Protein 7RDT (pdb70)

Solvent-accessible surface area: 11733 Å² total; per-residue (Å²): 163,93,94,6,147,52,20,100,89,2,10,83,13,4,82,72,28,154,98,208,221,183,142,89,121,45,100,39,100,88,31,67,36,2,11,17,0,0,34,33,4,0,37,45,143,26,166,116,161,49,10,59,18,0,16,129,88,4,65,88,164,35,6,53,11,78,34,5,63,155,27,85,75,70,45,0,1,165,12,0,122,80,2,18,123,67,178,50,6,10,107,82,0,36,89,0,0,45,52,0,88,131,118,64,56,17,26,4,2,57,37,37,76,75,0,56,81,9,31,29,8,23,53,70,33,0,14,24,0,12,16,58,11,84,68,58,47,35,5,0,3,6,24,100,32,0,37,37,0,0,34,50,7,88,0,0,141,149,68,19,169,38,51,65,77,0,54,48,20,0,37,127,23,7,43,131,140,32,22,78,72,2,14,52,26,0,35,20,10,0,112,54,7,14,46,78,110,162,46,92,37,148,47,20,102,1,75,89,60,14,63,53,36,114,103

Structure (mmCIF, N/CA/C/O backbone):
data_7RDT
#
_entry.id   7RDT
#
_cell.length_a   42.370
_cell.length_b   71.680
_cell.length_c   86.520
_cell.angle_alpha   90.000
_cell.angle_beta   90.000
_cell.angle_gamma   90.000
#
_symmetry.space_group_name_H-M   'P 21 21 21'
#
loop_
_entity.id
_entity.type
_entity.pdbx_description
1 polymer 'Isoform 3 of Endonuclease III-like protein 1'
2 non-polymer 'IRON/SULFUR CLUSTER'
3 water water
#
loop_
_atom_site.group_PDB
_atom_site.id
_atom_site.type_symbol
_atom_site.label_atom_id
_atom_site.label_alt_id
_atom_site.label_comp_id
_atom_site.label_asym_id
_atom_site.label_entity_id
_atom_site.label_seq_id
_atom_site.pdbx_PDB_ins_code
_atom_site.Cartn_x
_atom_site.Cartn_y
_atom_site.Cartn_z
_atom_site.occupancy
_atom_site.B_iso_or_equiv
_atom_site.auth_seq_id
_atom_site.auth_comp_id
_atom_site.auth_asym_id
_atom_site.auth_atom_id
_atom_site.pdbx_PDB_model_num
ATOM 1 N N . VAL A 1 24 ? 82.33100 -5.92900 120.50400 1.000 43.41330 86 VAL A N 1
ATOM 2 C CA . VAL A 1 24 ? 82.59800 -5.89800 119.07200 1.000 49.47330 86 VAL A CA 1
ATOM 3 C C . VAL A 1 24 ? 83.52300 -4.73600 118.72700 1.000 48.23330 86 VAL A C 1
ATOM 4 O O . VAL A 1 24 ? 83.15900 -3.56900 118.87900 1.000 44.68330 86 VAL A O 1
ATOM 8 N N . TRP A 1 25 ? 84.72300 -5.07000 118.26000 1.000 45.19330 87 TRP A N 1
ATOM 9 C CA . TRP A 1 25 ? 85.71000 -4.06100 117.90800 1.000 37.04330 87 TRP A CA 1
ATOM 10 C C . TRP A 1 25 ? 85.28700 -3.30400 116.65400 1.000 42.67330 87 TRP A C 1
ATOM 11 O O . TRP A 1 25 ? 84.66600 -3.85800 115.74200 1.000 40.22330 87 TRP A O 1
ATOM 22 N N . GLU A 1 26 ? 85.62900 -2.01900 116.61600 1.000 42.22330 88 GLU A N 1
ATOM 23 C CA . GLU A 1 26 ? 85.38800 -1.17600 115.45500 1.000 37.41330 88 GLU A CA 1
ATOM 24 C C . GLU A 1 26 ? 86.49800 -0.14200 115.38200 1.000 34.56330 88 GLU A C 1
ATOM 25 O O . GLU A 1 26 ? 87.02700 0.27000 116.42200 1.000 33.75330 88 GLU A O 1
ATOM 31 N N . PRO A 1 27 ? 86.88300 0.28600 114.18200 1.000 31.34330 89 PRO A N 1
ATOM 32 C CA . PRO A 1 27 ? 88.01800 1.20500 114.06100 1.000 33.30330 89 PRO A CA 1
ATOM 33 C C . PRO A 1 27 ? 87.68300 2.59900 114.56100 1.000 37.21330 89 PRO A C 1
ATOM 34 O O . PRO A 1 27 ? 86.52800 3.03200 114.55900 1.000 30.12330 89 PRO A O 1
ATOM 38 N N . GLN A 1 28 ? 88.72500 3.30500 114.98900 1.000 39.20330 90 GLN A N 1
ATOM 39 C CA . GLN A 1 28 ? 88.57000 4.67600 115.44800 1.000 39.61330 90 GLN A CA 1
ATOM 40 C C . GLN A 1 28 ? 88.35500 5.60800 114.26000 1.000 40.89330 90 GLN A C 1
ATOM 41 O O . GLN A 1 28 ? 88.97500 5.44800 113.20400 1.000 39.95330 90 GLN A O 1
ATOM 47 N N . ASP A 1 29 ? 87.44400 6.56900 114.43400 1.000 33.87330 91 ASP A N 1
ATOM 48 C CA . ASP A 1 29 ? 87.20200 7.66700 113.49900 1.000 38.27330 91 ASP A CA 1
ATOM 49 C C . ASP A 1 29 ? 86.60400 7.21500 112.16900 1.000 31.90330 91 ASP A C 1
ATOM 50 O O . ASP A 1 29 ? 86.63800 7.97300 111.19400 1.000 32.09330 91 ASP A O 1
ATOM 55 N N . TRP A 1 30 ? 86.04100 6.00600 112.08800 1.000 28.90330 92 TRP A N 1
ATOM 56 C CA . TRP A 1 30 ? 85.59500 5.51400 110.78600 1.000 33.32330 92 TRP A CA 1
ATOM 57 C C . TRP A 1 30 ? 84.40700 6.31000 110.25100 1.000 29.02330 92 TRP A C 1
ATOM 58 O O . TRP A 1 30 ? 84.28100 6.47500 109.03200 1.000 30.68330 92 TRP A O 1
ATOM 69 N N . GLN A 1 31 ? 83.53800 6.81700 111.13000 1.000 30.76330 93 GLN A N 1
ATOM 70 C CA . GLN A 1 31 ? 82.41300 7.626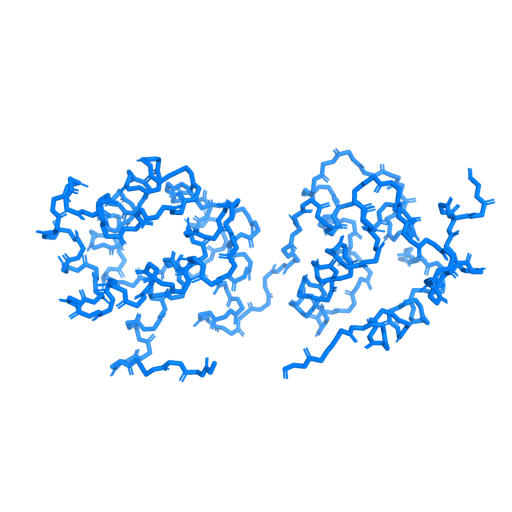00 110.66700 1.000 30.62330 93 GLN A CA 1
ATOM 71 C C . GLN A 1 31 ? 82.89800 8.87900 109.94800 1.000 31.24330 93 GLN A C 1
ATOM 72 O O . GLN A 1 31 ? 82.46900 9.17000 108.82500 1.000 30.07330 93 GLN A O 1
ATOM 78 N N . GLN A 1 32 ? 83.80500 9.62900 110.57900 1.000 30.00330 94 GLN A N 1
ATOM 79 C CA . GLN A 1 32 ? 84.31700 10.84900 109.96300 1.000 27.43330 94 GLN A CA 1
ATOM 80 C C . GLN A 1 32 ? 85.14100 10.54000 108.72000 1.000 29.94330 94 GLN A C 1
ATOM 81 O O . GLN A 1 32 ? 85.11500 11.30200 107.74700 1.000 33.13330 94 GLN A O 1
ATOM 87 N N . GLN A 1 33 ? 85.88100 9.42800 108.73300 1.000 30.99330 95 GLN A N 1
ATOM 88 C CA . GLN A 1 33 ? 86.66000 9.05300 107.55700 1.000 34.18330 95 GLN A CA 1
ATOM 89 C C . GLN A 1 33 ? 85.75500 8.78200 106.36300 1.000 25.78330 95 GLN A C 1
ATOM 90 O O . GLN A 1 33 ? 86.06300 9.18600 105.23600 1.000 28.71330 95 GLN A O 1
ATOM 96 N N . LEU A 1 34 ? 84.62500 8.10800 106.59100 1.000 27.56330 96 LEU A N 1
ATOM 97 C CA . LEU A 1 34 ? 83.68200 7.86600 105.50500 1.000 31.55330 96 LEU A CA 1
ATOM 98 C C . LEU A 1 34 ? 83.02800 9.16400 105.04600 1.000 38.86330 96 LEU A C 1
ATOM 99 O O . LEU A 1 34 ? 82.74400 9.33400 103.85400 1.000 37.32330 96 LEU A O 1
ATOM 104 N N . VAL A 1 35 ? 82.78800 10.09200 105.97500 1.000 39.01330 97 VAL A N 1
ATOM 105 C CA . VAL A 1 35 ? 82.24700 11.39700 105.60200 1.000 34.95330 97 VAL A CA 1
ATOM 106 C C . VAL A 1 35 ? 83.22400 12.13900 104.69900 1.000 36.05330 97 VAL A C 1
ATOM 107 O O . VAL A 1 35 ? 82.82200 12.80000 103.73300 1.000 40.38330 97 VAL A O 1
ATOM 111 N N . ASN A 1 36 ? 84.52400 12.03200 104.98900 1.000 34.25330 98 ASN A N 1
ATOM 112 C CA . ASN A 1 36 ? 85.51900 12.70400 104.15900 1.000 39.03330 98 ASN A CA 1
ATOM 113 C C . ASN A 1 36 ? 85.61100 12.06600 102.77800 1.000 37.45330 98 ASN A C 1
ATOM 114 O O . ASN A 1 36 ? 85.77100 12.77100 101.77400 1.000 32.89330 98 ASN A O 1
ATOM 119 N N . ILE A 1 37 ? 85.51900 10.73600 102.70500 1.000 33.47330 99 ILE A N 1
ATOM 120 C CA . ILE A 1 37 ? 85.54400 10.06300 101.40900 1.000 35.70330 99 ILE A CA 1
ATOM 121 C C . ILE A 1 37 ? 84.32200 10.45600 100.58800 1.000 34.13330 99 ILE A C 1
ATOM 122 O O . ILE A 1 37 ? 84.40000 10.60700 99.36200 1.000 35.65330 99 ILE A O 1
ATOM 127 N N . ARG A 1 38 ? 83.17800 10.64600 101.25200 1.000 27.48330 100 ARG A N 1
ATOM 128 C CA . ARG A 1 38 ? 81.98300 11.10700 100.55200 1.000 43.76330 100 ARG A CA 1
ATOM 129 C C . ARG A 1 38 ? 82.17000 12.51000 99.98800 1.000 43.76330 100 ARG A C 1
ATOM 130 O O . ARG A 1 38 ? 81.64600 12.82300 98.91300 1.000 50.99330 100 ARG A O 1
ATOM 138 N N . ALA A 1 39 ? 82.90600 13.36900 100.69600 1.000 41.34330 101 ALA A N 1
ATOM 139 C CA . ALA A 1 39 ? 83.14100 14.73300 100.23900 1.000 38.63330 101 ALA A CA 1
ATOM 140 C C . ALA A 1 39 ? 84.20100 14.81800 99.14800 1.000 47.79330 101 ALA A C 1
ATOM 141 O O . ALA A 1 39 ? 84.20600 15.78800 98.38200 1.000 49.89330 101 ALA A O 1
ATOM 143 N N . MET A 1 40 ? 85.09300 13.83400 99.05800 1.000 46.51330 102 MET A N 1
ATOM 144 C CA . MET A 1 40 ? 86.19000 13.87900 98.10100 1.000 43.18330 102 MET A CA 1
ATOM 145 C C . MET A 1 40 ? 85.83800 13.28900 96.74200 1.000 48.03330 102 MET A C 1
ATOM 146 O O . MET A 1 40 ? 86.64500 13.40100 95.81400 1.000 49.26330 102 MET A O 1
ATOM 151 N N . ARG A 1 41 ? 84.67200 12.66400 96.60300 1.000 49.07330 103 ARG A N 1
ATOM 152 C CA . ARG A 1 41 ? 84.28900 12.07900 95.32700 1.000 54.29330 103 ARG A CA 1
ATOM 153 C C . ARG A 1 41 ? 84.14200 13.16500 94.26500 1.000 62.58330 103 ARG A C 1
ATOM 154 O O . ARG A 1 41 ? 83.90400 14.33900 94.56100 1.000 64.13330 103 ARG A O 1
ATOM 162 N N . ASN A 1 42 ? 84.29300 12.75600 93.00900 1.000 70.60330 104 ASN A N 1
ATOM 163 C CA . ASN A 1 42 ? 84.28400 13.67700 91.88400 1.000 79.80330 104 ASN A CA 1
ATOM 164 C C . ASN A 1 42 ? 82.84800 13.94200 91.43000 1.000 88.94330 104 ASN A C 1
ATOM 165 O O . ASN A 1 42 ? 81.88000 13.51400 92.06400 1.000 88.97330 104 ASN A O 1
ATOM 170 N N . LYS A 1 43 ? 82.70300 14.65200 90.31500 1.000 100.69330 105 LYS A N 1
ATOM 171 C CA . LYS A 1 43 ? 81.39200 14.99600 89.78600 1.000 103.69330 105 LYS A CA 1
ATOM 172 C C . LYS A 1 43 ? 80.76600 13.79400 89.08800 1.000 111.69330 105 LYS A C 1
ATOM 173 O O . LYS A 1 43 ? 81.46200 12.89100 88.61400 1.000 115.56330 105 LYS A O 1
ATOM 179 N N . LYS A 1 44 ? 79.43700 13.78900 89.02900 1.000 111.99330 106 LYS A N 1
ATOM 180 C CA . LYS A 1 44 ? 78.67900 12.67700 88.47100 1.000 115.43330 106 LYS A CA 1
ATOM 181 C C . LYS A 1 44 ? 78.30700 12.97100 87.02500 1.000 121.82330 106 LYS A C 1
ATOM 182 O O . LYS A 1 44 ? 77.81800 14.06200 86.71500 1.000 123.62330 106 LYS A O 1
ATOM 188 N N . THR A 1 49 ? 73.75000 6.55000 82.25600 1.000 107.72330 111 THR A N 1
ATOM 189 C CA . THR A 1 49 ? 72.29800 6.58100 8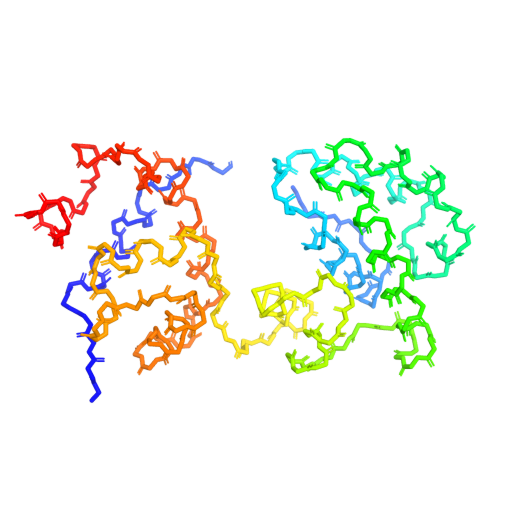2.35600 1.000 96.36330 111 THR A CA 1
ATOM 190 C C . THR A 1 49 ? 71.82100 5.19800 82.77900 1.000 89.71330 111 THR A C 1
ATOM 191 O O . THR A 1 49 ? 72.62200 4.28300 82.99700 1.000 90.29330 111 THR A O 1
ATOM 195 N N . GLU A 1 50 ? 70.50700 5.04300 82.89700 1.000 88.34330 112 GLU A N 1
ATOM 196 C CA . GLU A 1 50 ? 69.90300 3.75600 83.21200 1.000 82.54330 112 GLU A CA 1
ATOM 197 C C . GLU A 1 50 ? 69.33100 3.15100 81.93700 1.000 73.55330 112 GLU A C 1
ATOM 198 O O . GLU A 1 50 ? 68.52900 3.78700 81.24600 1.000 70.14330 112 GLU A O 1
ATOM 204 N N . LEU A 1 51 ? 69.74600 1.92500 81.63300 1.000 65.11330 113 LEU A N 1
ATOM 205 C CA . LEU A 1 51 ? 69.41900 1.30400 80.36000 1.000 56.69330 113 LEU A CA 1
ATOM 206 C C . LEU A 1 51 ? 68.02600 0.67900 80.39600 1.000 40.58330 113 LEU A C 1
ATOM 207 O O . LEU A 1 51 ? 67.45500 0.41700 81.45800 1.000 41.07330 113 LEU A O 1
ATOM 212 N N . ASN A 1 52 ? 67.48400 0.44300 79.20400 1.000 47.74330 114 ASN A N 1
ATOM 213 C CA . ASN A 1 52 ? 66.16700 -0.15800 79.04800 1.000 43.38330 114 ASN A CA 1
ATOM 214 C C . ASN A 1 52 ? 66.29000 -1.67400 78.98000 1.000 40.42330 114 ASN A C 1
ATOM 215 O O . ASN A 1 52 ? 67.04200 -2.20700 78.15800 1.000 39.09330 114 ASN A O 1
ATOM 220 N N . PHE A 1 53 ? 65.54500 -2.36300 79.84000 1.000 39.38330 115 PHE A N 1
ATOM 221 C CA . PHE A 1 53 ? 65.49700 -3.81700 79.85800 1.000 38.71330 115 PHE A CA 1
ATOM 222 C C . PHE A 1 53 ? 64.07800 -4.27600 79.55600 1.000 33.46330 115 PHE A C 1
ATOM 223 O O . PHE A 1 53 ? 63.10900 -3.70500 80.06700 1.000 45.07330 115 PHE A O 1
ATOM 231 N N . SER A 1 54 ? 63.96000 -5.31100 78.72100 1.000 43.61330 116 SER A N 1
ATOM 232 C CA . SER A 1 54 ? 62.64200 -5.78500 78.31100 1.000 42.78330 116 SER A CA 1
ATOM 233 C C . SER A 1 54 ? 61.86800 -6.39300 79.47400 1.000 41.48330 116 SER A C 1
ATOM 234 O O . SER A 1 54 ? 60.63200 -6.39400 79.46000 1.000 47.86330 116 SER A O 1
ATOM 237 N N . SER A 1 55 ? 62.56600 -6.91300 80.47900 1.000 29.19330 117 SER A N 1
ATOM 238 C CA . SER A 1 55 ? 61.92200 -7.52200 81.63300 1.000 25.14330 117 SER A CA 1
ATOM 239 C C . SER A 1 55 ? 62.91600 -7.52500 82.78400 1.000 23.39330 117 SER A C 1
ATOM 240 O O . SER A 1 55 ? 64.12700 -7.41600 82.56100 1.000 22.77330 117 SER A O 1
ATOM 243 N N . PRO A 1 56 ? 62.43700 -7.63100 84.02600 1.000 20.86330 118 PRO A N 1
ATOM 244 C CA . PRO A 1 56 ? 63.37700 -7.76300 85.15000 1.000 24.82330 118 PRO A CA 1
ATOM 245 C C . PRO A 1 56 ? 64.26400 -8.98900 85.03900 1.000 18.91330 118 PRO A C 1
ATOM 246 O O . PRO A 1 56 ? 65.41500 -8.95100 85.48800 1.000 16.10330 118 PRO A O 1
ATOM 250 N N . LYS A 1 57 ? 63.76400 -10.07200 84.43800 1.000 23.72330 119 LYS A N 1
ATOM 251 C CA . LYS A 1 57 ? 64.55800 -11.29100 84.31400 1.000 22.88330 119 LYS A CA 1
ATOM 252 C C . LYS A 1 57 ? 65.71900 -11.10100 83.34600 1.000 24.51330 119 LYS A C 1
ATOM 253 O O . LYS A 1 57 ? 66.83900 -11.55300 83.61400 1.000 24.08330 119 LYS A O 1
ATOM 259 N N . VAL A 1 58 ? 65.47100 -10.44200 82.21300 1.000 18.52330 120 VAL A N 1
ATOM 260 C CA . VAL A 1 58 ? 66.55200 -10.15500 81.27800 1.000 20.24330 120 VAL A CA 1
ATOM 261 C C . VAL A 1 58 ? 67.53500 -9.16500 81.89000 1.000 16.85330 120 VAL A C 1
ATOM 262 O O . VAL A 1 58 ? 68.74700 -9.25500 81.65400 1.000 19.78330 120 VAL A O 1
ATOM 266 N N . ARG A 1 59 ? 67.04100 -8.22400 82.69900 1.000 15.76330 121 ARG A N 1
ATOM 267 C CA . ARG A 1 59 ? 67.93000 -7.28000 83.36900 1.000 22.10330 121 ARG A CA 1
ATOM 268 C C . ARG A 1 59 ? 68.91800 -7.99700 84.28000 1.000 18.46330 121 ARG A C 1
ATOM 269 O O . ARG A 1 59 ? 70.10200 -7.64500 84.32000 1.000 15.18330 121 ARG A O 1
ATOM 277 N N . ARG A 1 60 ? 68.45000 -9.00500 85.02200 1.000 15.37330 122 ARG A N 1
ATOM 278 C CA . ARG A 1 60 ? 69.34100 -9.73800 85.91600 1.000 17.26330 122 ARG A CA 1
ATOM 279 C C . ARG A 1 60 ? 70.47700 -10.39900 85.14600 1.000 17.03330 122 ARG A C 1
ATOM 280 O O . ARG A 1 60 ? 71.63000 -10.38900 85.59400 1.000 13.18330 122 ARG A O 1
ATOM 288 N N . TYR A 1 61 ? 70.17300 -10.96900 83.97800 1.000 13.96330 123 TYR A N 1
ATOM 289 C CA . TYR A 1 61 ? 71.21700 -11.57900 83.16200 1.000 16.30330 123 TYR A CA 1
ATOM 290 C C . TYR A 1 61 ? 72.21400 -10.53500 82.67500 1.000 18.81330 123 TYR A C 1
ATOM 291 O O . TYR A 1 61 ? 73.42900 -10.75900 82.71700 1.000 15.45330 123 TYR A O 1
ATOM 300 N N . GLN A 1 62 ? 71.71900 -9.38100 82.22200 1.000 13.83330 124 GLN A N 1
ATOM 301 C CA . GLN A 1 62 ? 72.61700 -8.34100 81.73300 1.000 19.55330 124 GLN A CA 1
ATOM 302 C C . GLN A 1 62 ? 73.42200 -7.71300 82.86400 1.000 15.67330 124 GLN A C 1
ATOM 303 O O . GLN A 1 62 ? 74.56400 -7.29300 82.64700 1.000 17.52330 124 GLN A O 1
ATOM 309 N N . VAL A 1 63 ? 72.85300 -7.64300 84.06900 1.000 17.55330 125 VAL A N 1
ATOM 310 C CA . VAL A 1 63 ? 73.61400 -7.17700 85.22600 1.000 14.82330 125 VAL A CA 1
ATOM 311 C C . VAL A 1 63 ? 74.78600 -8.11200 85.49800 1.000 16.10330 125 VAL A C 1
ATOM 312 O O . VAL A 1 63 ? 75.92000 -7.67100 85.72300 1.000 13.77330 125 VAL A O 1
ATOM 316 N N . LEU A 1 64 ? 74.53000 -9.42300 85.47200 1.000 14.68330 126 LEU A N 1
ATOM 317 C CA . LEU A 1 64 ? 75.59600 -10.39000 85.71300 1.000 16.13330 126 LEU A CA 1
ATOM 318 C C . LEU A 1 64 ? 76.65400 -10.33000 84.61900 1.000 16.47330 126 LEU A C 1
ATOM 319 O O . LEU A 1 64 ? 77.85300 -10.44400 84.89900 1.000 15.77330 126 LEU A O 1
ATOM 324 N N . LEU A 1 65 ? 76.23400 -10.13600 83.36800 1.000 12.24330 127 LEU A N 1
ATOM 325 C CA . LEU A 1 65 ? 77.19000 -10.11200 82.26600 1.000 19.96330 127 LEU A CA 1
ATOM 326 C C . LEU A 1 65 ? 78.10200 -8.89400 82.34200 1.000 20.28330 127 LEU A C 1
ATOM 327 O O . LEU A 1 65 ? 79.30000 -8.99200 82.04800 1.000 21.01330 127 LEU A O 1
ATOM 332 N N . SER A 1 66 ? 77.55600 -7.73700 82.72500 1.000 22.33330 128 SER A N 1
ATOM 333 C CA . SER A 1 66 ? 78.38400 -6.54100 82.83400 1.000 22.39330 128 SER A CA 1
ATOM 334 C C . SER A 1 66 ? 79.40400 -6.67100 83.95700 1.000 15.49330 128 SER A C 1
ATOM 335 O O . SER A 1 66 ? 80.52300 -6.16000 83.83700 1.000 17.50330 128 SER A O 1
ATOM 338 N N . LEU A 1 67 ? 79.04400 -7.35100 85.04800 1.000 17.31330 129 LEU A N 1
ATOM 339 C CA . LEU A 1 67 ? 80.01700 -7.61600 86.10300 1.000 14.78330 129 LEU A CA 1
ATOM 340 C C . LEU A 1 67 ? 81.12400 -8.54300 85.61200 1.000 19.27330 129 LEU A C 1
ATOM 341 O O . LEU A 1 67 ? 82.28700 -8.38800 86.00100 1.000 17.22330 129 LEU A O 1
ATOM 346 N N . MET A 1 68 ? 80.78500 -9.51100 84.75500 1.000 15.89330 130 MET A N 1
ATOM 347 C CA . MET A 1 68 ? 81.78900 -10.43900 84.24800 1.000 15.44330 130 MET A CA 1
ATOM 348 C C . MET A 1 68 ? 82.69400 -9.80300 83.20000 1.000 18.70330 130 MET A C 1
ATOM 349 O O . MET A 1 68 ? 83.77200 -10.33900 82.92500 1.000 20.99330 130 MET A O 1
ATOM 354 N N . LEU A 1 69 ? 82.28500 -8.67500 82.61500 1.000 16.34330 131 LEU A N 1
ATOM 355 C CA . LEU A 1 69 ? 83.05800 -8.01400 81.57100 1.000 21.93330 131 LEU A CA 1
ATOM 356 C C . LEU A 1 69 ? 83.97100 -6.91000 82.08800 1.000 23.06330 131 LEU A C 1
ATOM 357 O O . LEU A 1 69 ? 84.88100 -6.49400 81.36200 1.000 26.08330 131 LEU A O 1
ATOM 362 N N . SER A 1 70 ? 83.76400 -6.43500 83.31500 1.000 13.77330 132 SER A N 1
ATOM 363 C CA . SER A 1 70 ? 84.42200 -5.22000 83.77900 1.000 23.26330 132 SER A CA 1
ATOM 364 C C . SER A 1 70 ? 85.85700 -5.43400 84.24200 1.000 33.71330 132 SER A C 1
ATOM 365 O O . SER A 1 70 ? 86.56300 -4.44500 84.46400 1.000 33.80330 132 SER A O 1
ATOM 368 N N . SER A 1 71 ? 86.30000 -6.68000 84.39400 1.000 29.14330 133 SER A N 1
ATOM 369 C CA . SER A 1 71 ? 87.62200 -6.95500 84.95100 1.000 39.45330 133 SER A CA 1
ATOM 370 C C . SER A 1 71 ? 88.71900 -6.30500 84.11500 1.000 29.68330 133 SER A C 1
ATOM 371 O O . SER A 1 71 ? 88.81100 -6.54200 82.90700 1.000 25.93330 133 SER A O 1
ATOM 374 N N . GLN A 1 72 ? 89.54700 -5.48400 84.76700 1.000 34.76330 134 GLN A N 1
ATOM 375 C CA . GLN A 1 72 ? 90.68300 -4.81300 84.13000 1.000 31.34330 134 GLN A CA 1
ATOM 376 C C . GLN A 1 72 ? 90.23500 -4.05700 82.88000 1.000 38.97330 134 GLN A C 1
ATOM 377 O O . GLN A 1 72 ? 90.82900 -4.15700 81.80400 1.000 41.14330 134 GLN A O 1
ATOM 383 N N . THR A 1 73 ? 89.15200 -3.29800 83.02600 1.000 35.26330 135 THR A N 1
ATOM 384 C CA . THR A 1 73 ? 88.55200 -2.62000 81.88600 1.000 40.11330 135 THR A CA 1
ATOM 385 C C . THR A 1 73 ? 87.95300 -1.30200 82.34600 1.000 39.22330 135 THR A C 1
ATOM 386 O O . THR A 1 73 ? 87.25200 -1.26000 83.36100 1.000 40.21330 135 THR A O 1
ATOM 390 N N . LYS A 1 74 ? 88.23600 -0.23200 81.60500 1.000 33.98330 136 LYS A N 1
ATOM 391 C CA . LYS A 1 74 ? 87.58800 1.04100 81.87900 1.000 39.46330 136 LYS A CA 1
ATOM 392 C C . LYS A 1 74 ? 86.08800 0.92400 81.64100 1.000 40.53330 136 LYS A C 1
ATOM 393 O O . LYS A 1 74 ? 85.63100 0.16300 80.78300 1.000 37.66330 136 LYS A O 1
ATOM 399 N N . ASP A 1 75 ? 85.31900 1.68500 82.42400 1.000 37.46330 137 ASP A N 1
ATOM 400 C CA . ASP A 1 75 ? 83.86600 1.54200 82.40300 1.000 36.90330 137 ASP A CA 1
ATOM 401 C C . ASP A 1 75 ? 83.27900 1.83800 81.02800 1.000 35.07330 137 ASP A C 1
ATOM 402 O O . ASP A 1 75 ? 82.27900 1.22400 80.64000 1.000 33.47330 137 ASP A O 1
ATOM 407 N N . GLN A 1 76 ? 83.87700 2.76700 80.27800 1.000 35.99330 138 GLN A N 1
ATOM 408 C CA . GLN A 1 76 ? 83.34600 3.07900 78.95500 1.000 35.40330 138 GLN A CA 1
ATOM 409 C C . GLN A 1 76 ? 83.61800 1.95900 77.95900 1.000 32.16330 138 GLN A C 1
ATOM 410 O O . GLN A 1 76 ? 82.82000 1.74500 77.03900 1.000 39.12330 138 GLN A O 1
ATOM 416 N N . VAL A 1 77 ? 84.72700 1.23700 78.12100 1.000 34.68330 139 VAL A N 1
ATOM 417 C CA . VAL A 1 77 ? 84.98500 0.09400 77.25200 1.000 27.91330 139 VAL A CA 1
ATOM 418 C C . VAL A 1 77 ? 84.00800 -1.03500 77.56000 1.000 23.45330 139 VAL A C 1
ATOM 419 O O . VAL A 1 77 ? 83.51100 -1.71000 76.65100 1.000 18.98330 139 VAL A O 1
ATOM 423 N N . THR A 1 78 ? 83.70400 -1.24600 78.84400 1.000 21.92330 140 THR A N 1
ATOM 424 C CA . THR A 1 78 ? 82.70600 -2.24500 79.21200 1.000 29.24330 140 THR A CA 1
ATOM 425 C C . THR A 1 78 ? 81.32200 -1.85400 78.70600 1.000 33.02330 140 THR A C 1
ATOM 426 O O . THR A 1 78 ? 80.57400 -2.70300 78.20700 1.000 23.93330 140 THR A O 1
ATOM 430 N N . ALA A 1 79 ? 80.96700 -0.57000 78.82200 1.000 28.60330 141 ALA A N 1
ATOM 431 C CA . ALA A 1 79 ? 79.67700 -0.11000 78.31800 1.000 28.14330 141 ALA A CA 1
ATOM 432 C C . ALA A 1 79 ? 79.58300 -0.25700 76.80600 1.000 24.84330 141 ALA A C 1
ATOM 433 O O . ALA A 1 79 ? 78.50600 -0.55700 76.27900 1.000 24.90330 141 ALA A O 1
ATOM 435 N N . GLY A 1 80 ? 80.69400 -0.05600 76.09600 1.000 23.44330 142 GLY A N 1
ATOM 436 C CA . GLY A 1 80 ? 80.68600 -0.26400 74.65800 1.000 25.73330 142 GLY A CA 1
ATOM 437 C C . GLY A 1 80 ? 80.42500 -1.70900 74.28400 1.000 24.73330 142 GLY A C 1
ATOM 438 O O . GLY A 1 80 ? 79.66900 -1.99200 73.35100 1.000 21.61330 142 GLY A O 1
ATOM 439 N N . ALA A 1 81 ? 81.04400 -2.64300 75.01100 1.000 23.56330 143 ALA A N 1
ATOM 440 C CA . ALA A 1 81 ? 80.77800 -4.05800 74.77800 1.000 20.54330 143 ALA A CA 1
ATOM 441 C C . ALA A 1 81 ? 79.33100 -4.40200 75.09800 1.000 17.97330 143 ALA A C 1
ATOM 442 O O . ALA A 1 81 ? 78.67800 -5.13500 74.34700 1.000 15.49330 143 ALA A O 1
ATOM 444 N N . MET A 1 82 ? 78.81100 -3.87800 76.21100 1.000 20.28330 144 MET A N 1
ATOM 445 C CA . MET A 1 82 ? 77.41500 -4.11700 76.56000 1.000 19.87330 144 MET A CA 1
ATOM 446 C C . MET A 1 82 ? 76.47800 -3.53200 75.51300 1.000 21.97330 144 MET A C 1
ATOM 447 O O . MET A 1 82 ? 75.43400 -4.11800 75.20500 1.000 23.37330 144 MET A O 1
ATOM 452 N N . GLN A 1 83 ? 76.83800 -2.37800 74.94800 1.000 20.24330 145 GLN A N 1
ATOM 453 C CA . GLN A 1 83 ? 75.99700 -1.76800 73.92500 1.000 26.16330 145 GLN A CA 1
ATOM 454 C C . GLN A 1 83 ? 76.00900 -2.58500 72.63800 1.000 19.73330 145 GLN A C 1
ATOM 455 O O . GLN A 1 83 ? 74.97100 -2.73600 71.98400 1.000 27.84330 145 GLN A O 1
ATOM 461 N N . ARG A 1 84 ? 77.17100 -3.12600 72.26000 1.000 19.61330 146 ARG A N 1
ATOM 462 C CA . ARG A 1 84 ? 77.23100 -3.95200 71.05800 1.000 18.68330 146 ARG A CA 1
ATOM 463 C C . ARG A 1 84 ? 76.50200 -5.27500 71.24900 1.000 23.37330 146 ARG A C 1
ATOM 464 O O . ARG A 1 84 ? 75.92400 -5.80500 70.29300 1.000 26.04330 146 ARG A O 1
ATOM 472 N N . LEU A 1 85 ? 76.51500 -5.82300 72.46700 1.000 19.14330 147 LEU A N 1
ATOM 473 C CA . LEU A 1 85 ? 75.77000 -7.04900 72.72800 1.000 17.69330 147 LEU A CA 1
ATOM 474 C C . LEU A 1 85 ? 74.26800 -6.79500 72.70200 1.000 20.27330 147 LEU A C 1
ATOM 475 O O . LEU A 1 85 ? 73.51000 -7.57900 72.12000 1.000 24.52330 147 LEU A O 1
ATOM 480 N N . ARG A 1 86 ? 73.82200 -5.70100 73.32600 1.000 21.31330 148 ARG A N 1
ATOM 481 C CA . ARG A 1 86 ? 72.39800 -5.38200 73.33600 1.000 23.64330 148 ARG A CA 1
ATOM 482 C C . ARG A 1 86 ? 71.87600 -5.08900 71.93500 1.000 24.95330 148 ARG A C 1
ATOM 483 O O . ARG A 1 86 ? 70.72000 -5.40200 71.62800 1.000 26.65330 148 ARG A O 1
ATOM 491 N N . ALA A 1 87 ? 72.70900 -4.49900 71.07300 1.000 25.15330 149 ALA A N 1
ATOM 492 C CA . ALA A 1 87 ? 72.27000 -4.18300 69.71700 1.000 27.42330 149 ALA A CA 1
ATOM 493 C C . ALA A 1 87 ? 71.91200 -5.43900 68.93500 1.000 33.57330 149 ALA A C 1
ATOM 494 O O . ALA A 1 87 ? 71.06000 -5.39100 68.04100 1.000 36.41330 149 ALA A O 1
ATOM 496 N N . ARG A 1 88 ? 72.54700 -6.56600 69.25100 1.000 28.76330 150 ARG A N 1
ATOM 497 C CA . ARG A 1 88 ? 72.21800 -7.83400 68.61700 1.000 26.15330 150 ARG A CA 1
ATOM 498 C C . ARG A 1 88 ? 71.10400 -8.58000 69.33400 1.000 29.21330 150 ARG A C 1
ATOM 499 O O . ARG A 1 88 ? 70.52700 -9.51000 68.75700 1.000 37.12330 150 ARG A O 1
ATOM 507 N N . GLY A 1 89 ? 70.78800 -8.19600 70.56800 1.000 29.18330 151 GLY A N 1
ATOM 508 C CA . GLY A 1 89 ? 69.86900 -8.95100 71.39500 1.000 21.00330 151 GLY A CA 1
ATOM 509 C C . GLY A 1 89 ? 70.61500 -9.71000 72.47300 1.000 27.97330 151 GLY A C 1
ATOM 510 O O . GLY A 1 89 ? 71.23500 -10.74100 72.19500 1.000 30.61330 151 GLY A O 1
ATOM 511 N N . LEU A 1 90 ? 70.57500 -9.20800 73.70600 1.000 22.00330 152 LEU A N 1
ATOM 512 C CA . LEU A 1 90 ? 71.36400 -9.76800 74.80200 1.000 28.39330 152 LEU A CA 1
ATOM 513 C C . LEU A 1 90 ? 70.44600 -10.58200 75.70900 1.000 21.48330 152 LEU A C 1
ATOM 514 O O . LEU A 1 90 ? 69.88000 -10.07100 76.67600 1.000 23.42330 152 LEU A O 1
ATOM 519 N N . THR A 1 91 ? 70.30500 -11.86500 75.38900 1.000 24.59330 153 THR A N 1
ATOM 520 C CA . THR A 1 91 ? 69.60600 -12.82900 76.22600 1.000 24.63330 153 THR A CA 1
ATOM 521 C C . THR A 1 91 ? 70.45900 -14.08400 76.34300 1.000 17.39330 153 THR A C 1
ATOM 522 O O . THR A 1 91 ? 71.44900 -14.25600 75.62700 1.000 17.58330 153 THR A O 1
ATOM 526 N N . VAL A 1 92 ? 70.06100 -14.97200 77.25900 1.000 21.24330 154 VAL A N 1
ATOM 527 C CA . VAL A 1 92 ? 70.79300 -16.22300 77.44900 1.000 19.12330 154 VAL A CA 1
ATOM 528 C C . VAL A 1 92 ? 70.81700 -17.03100 76.15800 1.000 23.55330 154 VAL A C 1
ATOM 529 O O . VAL A 1 92 ? 71.85600 -17.57900 75.77000 1.000 19.68330 154 VAL A O 1
ATOM 533 N N . ASP A 1 93 ? 69.67800 -17.10800 75.46600 1.000 22.08330 155 ASP A N 1
ATOM 534 C CA . ASP A 1 93 ? 69.59400 -17.93400 74.26500 1.000 21.05330 155 ASP A CA 1
ATOM 535 C C . ASP A 1 93 ? 70.37500 -17.32400 73.10700 1.000 17.62330 155 ASP A C 1
ATOM 536 O O . ASP A 1 93 ? 71.07000 -18.04100 72.37800 1.000 20.85330 155 ASP A O 1
ATOM 541 N N . SER A 1 94 ? 70.26900 -16.00700 72.91200 1.000 16.71330 156 SER A N 1
ATOM 542 C CA . SER A 1 94 ? 70.99900 -15.37300 71.82000 1.000 25.59330 156 SER A CA 1
ATOM 543 C C . SER A 1 94 ? 72.50600 -15.44300 72.03800 1.000 17.48330 156 SER A C 1
ATOM 544 O O . SER A 1 94 ? 73.26700 -15.50600 71.06600 1.000 23.23330 156 SER A O 1
ATOM 547 N N . ILE A 1 95 ? 72.95400 -15.43700 73.29500 1.000 19.99330 157 ILE A N 1
ATOM 548 C CA . ILE A 1 95 ? 74.37700 -15.59700 73.57300 1.000 17.20330 157 ILE A CA 1
ATOM 549 C C . ILE A 1 95 ? 74.83300 -17.00600 73.22000 1.000 19.14330 157 ILE A C 1
ATOM 550 O O . ILE A 1 95 ? 75.90200 -17.19800 72.62600 1.000 21.07330 157 ILE A O 1
ATOM 555 N N . LEU A 1 96 ? 74.03500 -18.01500 73.57700 1.000 16.28330 158 LEU A N 1
ATOM 556 C CA . LEU A 1 96 ? 74.38300 -19.39200 73.24600 1.000 21.23330 158 LEU A CA 1
ATOM 557 C C . LEU A 1 96 ? 74.33100 -19.65400 71.74700 1.000 19.65330 158 LEU A C 1
ATOM 558 O O . LEU A 1 96 ? 74.99500 -20.58100 71.27000 1.000 24.38330 158 LEU A O 1
ATOM 563 N N . GLN A 1 97 ? 73.56400 -18.86500 70.99800 1.000 21.01330 159 GLN A N 1
ATOM 564 C CA . GLN A 1 97 ? 73.53500 -18.94900 69.54300 1.000 33.09330 159 GLN A CA 1
ATOM 565 C C . GLN A 1 97 ? 74.65300 -18.15200 68.88500 1.000 25.59330 159 GLN A C 1
ATOM 566 O O . GLN A 1 97 ? 74.80700 -18.22300 67.66200 1.000 28.09330 159 GLN A O 1
ATOM 572 N N . THR A 1 98 ? 75.43000 -17.39900 69.66000 1.000 24.12330 160 THR A N 1
ATOM 573 C CA . THR A 1 98 ? 76.56200 -16.64600 69.13600 1.000 23.69330 160 THR A CA 1
ATOM 574 C C . THR A 1 98 ? 77.82500 -17.48500 69.28800 1.000 25.93330 160 THR A C 1
ATOM 575 O O . THR A 1 98 ? 78.16800 -17.89800 70.40200 1.000 27.81330 160 THR A O 1
ATOM 579 N N . ASP A 1 99 ? 78.51400 -17.73700 68.17800 1.000 26.68330 161 ASP A N 1
ATOM 580 C CA . ASP A 1 99 ? 79.74100 -18.51600 68.24200 1.000 31.43330 161 ASP A CA 1
ATOM 581 C C . ASP A 1 99 ? 80.84600 -17.71800 68.93200 1.000 29.27330 161 ASP A C 1
ATOM 582 O O . ASP A 1 99 ? 80.76400 -16.49600 69.08900 1.000 29.48330 161 ASP A O 1
ATOM 587 N N . ASP A 1 100 ? 81.89300 -18.43700 69.35000 1.000 28.69330 162 ASP A N 1
ATOM 588 C CA . ASP A 1 100 ? 82.94900 -17.82600 70.15400 1.000 30.19330 162 ASP A CA 1
ATOM 589 C C . ASP A 1 100 ? 83.65300 -16.70600 69.40100 1.000 26.34330 162 ASP A C 1
ATOM 590 O O . ASP A 1 100 ? 83.94800 -15.65300 69.97900 1.000 25.29330 162 ASP A O 1
ATOM 595 N N . ALA A 1 101 ? 83.94100 -16.91700 68.11400 1.000 26.11330 163 ALA A N 1
ATOM 596 C CA . ALA A 1 101 ? 84.64000 -15.89700 67.33800 1.000 22.21330 163 ALA A CA 1
ATOM 597 C C . ALA A 1 101 ? 83.82000 -14.61800 67.24200 1.000 20.90330 163 ALA A C 1
ATOM 598 O O . ALA A 1 101 ? 84.36200 -13.51300 67.37100 1.000 24.27330 163 ALA A O 1
ATOM 600 N N . THR A 1 102 ? 82.50900 -14.74500 67.02200 1.000 20.13330 164 THR A N 1
ATOM 601 C CA . THR A 1 102 ? 81.65500 -13.56500 66.96000 1.000 17.86330 164 THR A CA 1
ATOM 602 C C . THR A 1 102 ? 81.56000 -12.88100 68.31900 1.000 21.65330 164 THR A C 1
ATOM 603 O O . THR A 1 102 ? 81.63500 -11.65000 68.40600 1.000 20.06330 164 THR A O 1
ATOM 607 N N . LEU A 1 103 ? 81.40400 -13.66200 69.39200 1.000 18.95330 165 LEU A N 1
ATOM 608 C CA . LEU A 1 103 ? 81.32800 -13.07200 70.72400 1.000 21.29330 165 LEU A CA 1
ATOM 609 C C . LEU A 1 103 ? 82.63000 -12.37800 71.10300 1.000 15.61330 165 LEU A C 1
ATOM 610 O O . LEU A 1 103 ? 82.60900 -11.35400 71.79700 1.000 18.24330 165 LEU A O 1
ATOM 615 N N . GLY A 1 104 ? 83.76700 -12.90900 70.65000 1.000 19.05330 166 GLY A N 1
ATOM 616 C CA . GLY A 1 104 ? 85.03500 -12.24600 70.90500 1.000 20.75330 166 GLY A CA 1
ATOM 617 C C . GLY A 1 104 ? 85.13900 -10.89800 70.21800 1.000 23.54330 166 GLY A C 1
ATOM 618 O O . GLY A 1 104 ? 85.60100 -9.92200 70.81600 1.000 20.27330 166 GLY A O 1
ATOM 619 N N . LYS A 1 105 ? 84.70600 -10.81900 68.95600 1.000 23.78330 167 LYS A N 1
ATOM 620 C CA . LYS A 1 105 ? 84.74500 -9.54300 68.24800 1.000 25.83330 167 LYS A CA 1
ATOM 621 C C . LYS A 1 105 ? 83.79700 -8.53000 68.87200 1.000 24.33330 167 LYS A C 1
ATOM 622 O O . LYS A 1 105 ? 84.04600 -7.32100 68.80200 1.000 26.75330 167 LYS A O 1
ATOM 628 N N . LEU A 1 106 ? 82.70800 -9.00100 69.48300 1.000 19.05330 168 LEU A N 1
ATOM 629 C CA . LEU A 1 106 ? 81.72900 -8.10000 70.08200 1.000 18.59330 168 LEU A CA 1
ATOM 630 C C . LEU A 1 106 ? 82.24200 -7.47300 71.37200 1.000 19.65330 168 LEU A C 1
ATOM 631 O O . LEU A 1 106 ? 82.00700 -6.28500 71.61900 1.000 17.27330 168 LEU A O 1
ATOM 636 N N . ILE A 1 107 ? 82.93000 -8.24800 72.21800 1.000 20.03330 169 ILE A N 1
ATOM 637 C CA . ILE A 1 107 ? 83.36100 -7.71700 73.51000 1.000 15.86330 169 ILE A CA 1
ATOM 638 C C . ILE A 1 107 ? 84.78300 -7.17800 73.49100 1.000 17.79330 169 ILE A C 1
ATOM 639 O O . ILE A 1 107 ? 85.18400 -6.49300 74.44400 1.000 15.47330 169 ILE A O 1
ATOM 644 N N . TYR A 1 108 ? 85.55900 -7.46800 72.45500 1.000 19.90330 170 TYR A N 1
ATOM 645 C CA . TYR A 1 108 ? 86.84100 -6.80200 72.29000 1.000 21.74330 170 TYR A CA 1
ATOM 646 C C . TYR A 1 108 ? 86.62500 -5.28900 72.26900 1.000 17.33330 170 TYR A C 1
ATOM 647 O O . TYR A 1 108 ? 85.65900 -4.81200 71.66200 1.000 21.01330 170 TYR A O 1
ATOM 656 N N . PRO A 1 109 ? 87.50200 -4.49800 72.91100 1.000 24.90330 171 PRO A N 1
ATOM 657 C CA . PRO A 1 109 ? 88.73800 -4.89600 73.58600 1.000 26.54330 171 PRO A CA 1
ATOM 658 C C . PRO A 1 109 ? 88.69000 -4.90500 75.11400 1.000 22.82330 171 PRO A C 1
ATOM 659 O O . PRO A 1 109 ? 89.59600 -4.33600 75.72300 1.000 24.32330 171 PRO A O 1
ATOM 663 N N . VAL A 1 110 ? 87.68000 -5.52500 75.73000 1.000 17.83330 172 VAL A N 1
ATOM 664 C CA . VAL A 1 110 ? 87.69700 -5.64100 77.18200 1.000 23.82330 172 VAL A CA 1
ATOM 665 C C . VAL A 1 110 ? 88.90700 -6.47600 77.59200 1.000 16.79330 172 VAL A C 1
ATOM 666 O O . VAL A 1 110 ? 89.38400 -7.33700 76.84200 1.000 17.13330 172 VAL A O 1
ATOM 670 N N . GLY A 1 111 ? 89.42700 -6.19700 78.78500 1.000 17.76330 173 GLY A N 1
ATOM 671 C CA . GLY A 1 111 ? 90.57700 -6.94400 79.26500 1.000 15.02330 173 GLY A CA 1
ATOM 672 C C . GLY A 1 111 ? 90.25100 -8.41900 79.41700 1.000 25.96330 173 GLY A C 1
ATOM 673 O O . GLY A 1 111 ? 89.13900 -8.79300 79.79800 1.000 19.31330 173 GLY A O 1
ATOM 674 N N . PHE A 1 112 ? 91.23500 -9.26400 79.09800 1.000 19.50330 174 PHE A N 1
ATOM 675 C CA . PHE A 1 112 ? 91.10200 -10.72100 79.19200 1.000 17.04330 174 PHE A CA 1
ATOM 676 C C . PHE A 1 112 ? 89.89600 -11.22400 78.40300 1.000 17.43330 174 PHE A C 1
ATOM 677 O O . PHE A 1 112 ? 89.15800 -12.10100 78.85600 1.000 15.60330 174 PHE A O 1
ATOM 685 N N . TRP A 1 113 ? 89.70000 -10.67000 77.20300 1.000 16.24330 175 TRP A N 1
ATOM 686 C CA . TRP A 1 113 ? 88.47500 -10.93500 76.45600 1.000 15.53330 175 TRP A CA 1
ATOM 687 C C . TRP A 1 113 ? 88.34800 -12.40100 76.05300 1.000 14.69330 175 TRP A C 1
ATOM 688 O O . TRP A 1 113 ? 87.23200 -12.93200 76.02700 1.000 17.06330 175 TRP A O 1
ATOM 699 N N . ARG A 1 114 ? 89.46100 -13.07500 75.74300 1.000 15.72330 176 ARG A N 1
ATOM 700 C CA . ARG A 1 114 ? 89.37600 -14.48100 75.35200 1.000 17.72330 176 ARG A CA 1
ATOM 701 C C . ARG A 1 114 ? 88.87500 -15.34700 76.50000 1.000 20.04330 176 ARG A C 1
ATOM 702 O O . ARG A 1 114 ? 88.08600 -16.27600 76.28800 1.000 17.08330 176 ARG A O 1
ATOM 710 N N . SER A 1 115 ? 89.33100 -15.06500 77.72200 1.000 15.56330 177 SER A N 1
ATOM 711 C CA . SER A 1 115 ? 88.83500 -15.80200 78.87900 1.000 15.66330 177 SER A CA 1
ATOM 712 C C . SER A 1 115 ? 87.37900 -15.46000 79.16400 1.000 13.66330 177 SER A C 1
ATOM 713 O O . SER A 1 115 ? 86.59200 -16.33700 79.54000 1.000 10.32330 177 SER A O 1
ATOM 716 N N . LYS A 1 116 ? 87.00000 -14.19400 78.97900 1.000 11.90330 178 LYS A N 1
ATOM 717 C CA . LYS A 1 116 ? 85.62500 -13.79000 79.24900 1.000 14.73330 178 LYS A CA 1
ATOM 718 C C . LYS A 1 116 ? 84.64500 -14.40900 78.25800 1.000 16.07330 178 LYS A C 1
ATOM 719 O O . LYS A 1 116 ? 83.49100 -14.66900 78.61700 1.000 14.22330 178 LYS A O 1
ATOM 725 N N . VAL A 1 117 ? 85.07700 -14.65700 77.01900 1.000 13.33330 179 VAL A N 1
ATOM 726 C CA . VAL A 1 117 ? 84.23300 -15.38700 76.07400 1.000 16.21330 179 VAL A CA 1
ATOM 727 C C . VAL A 1 117 ? 83.91000 -16.77000 76.62200 1.000 14.04330 179 VAL A C 1
ATOM 728 O O . VAL A 1 117 ? 82.75400 -17.21200 76.61100 1.000 12.23330 179 VAL A O 1
ATOM 732 N N . LYS A 1 118 ? 84.93400 -17.47200 77.11200 1.000 8.60330 180 LYS A N 1
ATOM 733 C CA . LYS A 1 118 ? 84.72700 -18.78800 77.70600 1.000 11.51330 180 LYS A CA 1
ATOM 734 C C . LYS A 1 118 ? 83.80900 -18.70900 78.91900 1.000 10.00330 180 LYS A C 1
ATOM 735 O O . LYS A 1 118 ? 82.88500 -19.52000 79.06000 1.000 11.17330 180 LYS A O 1
ATOM 741 N N . TYR A 1 119 ? 84.04000 -17.73000 79.80100 1.000 9.64330 181 TYR A N 1
ATOM 742 C CA . TYR A 1 119 ? 83.24600 -17.62600 81.02300 1.000 10.75330 181 TYR A CA 1
ATOM 743 C C . TYR A 1 119 ? 81.78200 -17.35100 80.71200 1.000 13.64330 181 TYR A C 1
ATOM 744 O O . TYR A 1 119 ? 80.88700 -17.94100 81.32700 1.000 11.96330 181 TYR A O 1
ATOM 753 N N . ILE A 1 120 ? 81.51900 -16.45300 79.76200 1.000 12.77330 182 ILE A N 1
ATOM 754 C CA . ILE A 1 120 ? 80.14400 -16.07500 79.45500 1.000 12.21330 182 ILE A CA 1
ATOM 755 C C . ILE A 1 120 ? 79.40500 -17.22300 78.77500 1.000 8.92330 182 ILE A C 1
ATOM 756 O O . ILE A 1 120 ? 78.23200 -17.47900 79.06600 1.000 14.37330 182 ILE A O 1
ATOM 761 N N . LYS A 1 121 ? 80.07400 -17.93700 77.86700 1.000 10.45330 183 LYS A N 1
ATOM 762 C CA . LYS A 1 121 ? 79.42000 -19.05000 77.18600 1.000 10.14330 183 LYS A CA 1
ATOM 763 C C . LYS A 1 121 ? 79.11700 -20.19000 78.15100 1.000 17.30330 183 LYS A C 1
ATOM 764 O O . LYS A 1 121 ? 78.01600 -20.75300 78.12800 1.000 15.25330 183 LYS A O 1
ATOM 770 N N . GLN A 1 122 ? 80.07300 -20.53800 79.01600 1.000 13.61330 184 GLN A N 1
ATOM 771 C CA . GLN A 1 122 ? 79.86100 -21.66100 79.92400 1.000 13.00330 184 GLN A CA 1
ATOM 772 C C . GLN A 1 122 ? 78.86500 -21.31200 81.02300 1.000 11.55330 184 GLN A C 1
ATOM 773 O O . GLN A 1 122 ? 78.04800 -22.15400 81.41500 1.000 11.42330 184 GLN A O 1
ATOM 779 N N . THR A 1 123 ? 78.92100 -20.08200 81.54000 1.000 12.43330 185 THR A N 1
ATOM 780 C CA . THR A 1 123 ? 77.92500 -19.64800 82.51400 1.000 13.17330 185 THR A CA 1
ATOM 781 C C . THR A 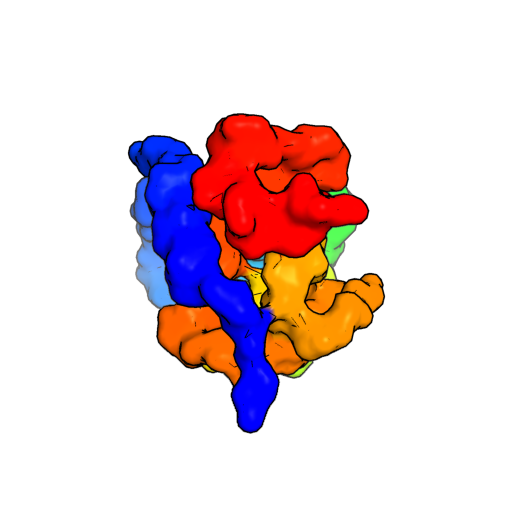1 123 ? 76.53400 -19.62100 81.89700 1.000 11.81330 185 THR A C 1
ATOM 782 O O . THR A 1 123 ? 75.57300 -20.12000 82.49400 1.000 9.88330 185 THR A O 1
ATOM 786 N N . SER A 1 124 ? 76.41000 -19.06000 80.69000 1.000 14.57330 186 SER A N 1
ATOM 787 C CA . SER A 1 124 ? 75.10500 -18.97800 80.04100 1.000 12.51330 186 SER A CA 1
ATOM 788 C C . SER A 1 124 ? 74.51000 -20.36100 79.80300 1.000 13.91330 186 SER A C 1
ATOM 789 O O . SER A 1 124 ? 73.28900 -20.53800 79.87900 1.000 12.52330 186 SER A O 1
ATOM 792 N N . ALA A 1 125 ? 75.35400 -21.35400 79.50500 1.000 11.52330 187 ALA A N 1
ATOM 793 C CA . ALA A 1 125 ? 74.85000 -22.71400 79.34800 1.000 12.04330 187 ALA A CA 1
ATOM 794 C C . ALA A 1 125 ? 74.35700 -23.28000 80.67300 1.000 14.24330 187 ALA A C 1
ATOM 795 O O . ALA A 1 125 ? 73.37400 -24.02900 80.70000 1.000 13.85330 187 ALA A O 1
ATOM 797 N N . ILE A 1 126 ? 75.01700 -22.92500 81.77800 1.000 12.47330 188 ILE A N 1
ATOM 798 C CA . ILE A 1 126 ? 74.56600 -23.36400 83.09400 1.000 11.48330 188 ILE A CA 1
ATOM 799 C C . ILE A 1 126 ? 73.22300 -22.73000 83.44100 1.000 14.66330 188 ILE A C 1
ATOM 800 O O . ILE A 1 126 ? 72.32000 -23.40200 83.95700 1.000 13.86330 188 ILE A O 1
ATOM 805 N N . LEU A 1 127 ? 73.06400 -21.43400 83.15900 1.000 9.65330 189 LEU A N 1
ATOM 806 C CA . LEU A 1 127 ? 71.80700 -20.75700 83.46700 1.000 10.81330 189 LEU A CA 1
ATOM 807 C C . LEU A 1 127 ? 70.66100 -21.31900 82.63700 1.000 19.87330 189 LEU A C 1
ATOM 808 O O . LEU A 1 127 ? 69.53300 -21.44900 83.12700 1.000 16.04330 189 LEU A O 1
ATOM 813 N N . GLN A 1 128 ? 70.93500 -21.65400 81.37500 1.000 16.95330 190 GLN A N 1
ATOM 814 C CA . GLN A 1 128 ? 69.91000 -22.22000 80.50600 1.000 21.62330 190 GLN A CA 1
ATOM 815 C C . GLN A 1 128 ? 69.47500 -23.59900 80.98900 1.000 18.70330 190 GLN A C 1
ATOM 816 O O . GLN A 1 128 ? 68.27800 -23.90700 81.01800 1.000 21.17330 190 GLN A O 1
ATOM 822 N N . GLN A 1 129 ? 70.43300 -24.43800 81.38400 1.000 18.25330 191 GLN A N 1
ATOM 823 C CA . GLN A 1 129 ? 70.11800 -25.81500 81.74800 1.000 24.33330 191 GLN A CA 1
ATOM 824 C C . GLN A 1 129 ? 69.50100 -25.91300 83.13800 1.000 20.95330 191 GLN A C 1
ATOM 825 O O . GLN A 1 129 ? 68.52700 -26.64900 83.33400 1.000 19.26330 191 GLN A O 1
ATOM 831 N N . HIS A 1 130 ? 70.03700 -25.17200 84.11000 1.000 10.91330 192 HIS A N 1
ATOM 832 C CA . HIS A 1 130 ? 69.72800 -25.41300 85.51200 1.000 15.62330 192 HIS A CA 1
ATOM 833 C C . HIS A 1 130 ? 68.93500 -24.30800 86.19500 1.000 21.15330 192 HIS A C 1
ATOM 834 O O . HIS A 1 130 ? 68.39000 -24.55000 87.27600 1.000 18.77330 192 HIS A O 1
ATOM 841 N N . TYR A 1 131 ? 68.85000 -23.11300 85.61000 1.000 12.67330 193 TYR A N 1
ATOM 842 C CA . TYR A 1 131 ? 68.21400 -21.98400 86.28000 1.000 17.62330 193 TYR A CA 1
ATOM 843 C C . TYR A 1 131 ? 67.07200 -21.37700 85.47500 1.000 15.57330 193 TYR A C 1
ATOM 844 O O . TYR A 1 131 ? 66.62500 -20.26700 85.79400 1.000 13.81330 193 TYR A O 1
ATOM 853 N N . GLY A 1 132 ? 66.58200 -22.07200 84.45100 1.000 14.95330 194 GLY A N 1
ATOM 854 C CA . GLY A 1 132 ? 65.48600 -21.54900 83.65500 1.000 13.13330 194 GLY A CA 1
ATOM 855 C C . GLY A 1 132 ? 65.80500 -20.25300 82.94900 1.000 16.83330 194 GLY A C 1
ATOM 856 O O . GLY A 1 132 ? 64.90600 -19.43400 82.73300 1.000 18.78330 194 GLY A O 1
ATOM 857 N N . GLY A 1 133 ? 67.06800 -20.03900 82.58500 1.000 15.49330 195 GLY A N 1
ATOM 858 C CA . GLY A 1 133 ? 67.47200 -18.80300 81.95200 1.000 15.42330 195 GLY A CA 1
ATOM 859 C C . GLY A 1 133 ? 67.63600 -17.62800 82.89000 1.000 12.48330 195 GLY A C 1
ATOM 860 O O . GLY A 1 133 ? 67.87900 -16.51000 82.41800 1.000 20.48330 195 GLY A O 1
ATOM 861 N N . ASP A 1 134 ? 67.51000 -17.84200 84.19700 1.000 13.69330 196 ASP A N 1
ATOM 862 C CA . ASP A 1 134 ? 67.70000 -16.81100 85.20400 1.000 10.63330 196 ASP A CA 1
ATOM 863 C C . ASP A 1 134 ? 69.11400 -16.91400 85.77200 1.000 13.73330 196 ASP A C 1
ATOM 864 O O . ASP A 1 134 ? 69.88300 -17.81400 85.42800 1.000 12.15330 196 ASP A O 1
ATOM 869 N N . ILE A 1 135 ? 69.46100 -15.98400 86.65700 1.000 16.34330 197 ILE A N 1
ATOM 870 C CA . ILE A 1 135 ? 70.73900 -16.05600 87.36500 1.000 11.23330 197 ILE A CA 1
ATOM 871 C C . ILE A 1 135 ? 70.48900 -16.63000 88.75600 1.000 9.75330 197 ILE A C 1
ATOM 872 O O . ILE A 1 135 ? 69.36400 -16.53700 89.26900 1.000 12.25330 197 ILE A O 1
ATOM 877 N N . PRO A 1 136 ? 71.49000 -17.24200 89.39100 1.000 13.70330 198 PRO A N 1
ATOM 878 C CA . PRO A 1 136 ? 71.29800 -17.75200 90.75300 1.000 9.86330 198 PRO A CA 1
ATOM 879 C C . PRO A 1 136 ? 71.03200 -16.62900 91.74400 1.000 10.92330 198 PRO A C 1
ATOM 880 O O . PRO A 1 136 ? 71.30900 -15.45400 91.49000 1.000 14.70330 198 PRO A O 1
ATOM 884 N N . ALA A 1 137 ? 70.49600 -17.01500 92.90200 1.000 9.95330 199 ALA A N 1
ATOM 885 C CA . ALA A 1 137 ? 70.10800 -16.07500 93.94600 1.000 12.24330 199 ALA A CA 1
ATOM 886 C C . ALA A 1 137 ? 70.78400 -16.39800 95.27600 1.000 15.76330 199 ALA A C 1
ATOM 887 O O . ALA A 1 137 ? 70.20300 -16.18600 96.34200 1.000 15.42330 199 ALA A O 1
ATOM 889 N N . SER A 1 138 ? 72.01000 -16.91500 95.22900 1.000 12.56330 200 SER A N 1
ATOM 890 C CA . SER A 1 138 ? 72.80600 -17.09900 96.43400 1.000 16.91330 200 SER A CA 1
ATOM 891 C C . SER A 1 138 ? 74.27500 -16.98000 96.06300 1.000 16.42330 200 SER A C 1
ATOM 892 O O . SER A 1 138 ? 74.67600 -17.31000 94.94300 1.000 12.45330 200 SER A O 1
ATOM 895 N N . VAL A 1 139 ? 75.07100 -16.49700 97.01900 1.000 15.99330 201 VAL A N 1
ATOM 896 C CA . VAL A 1 139 ? 76.49000 -16.26100 96.76500 1.000 14.85330 201 VAL A CA 1
ATOM 897 C C . VAL A 1 139 ? 77.20500 -17.56700 96.44300 1.000 18.93330 201 VAL A C 1
ATOM 898 O O . VAL A 1 139 ? 78.04600 -17.62200 95.53700 1.000 12.50330 201 VAL A O 1
ATOM 902 N N . ALA A 1 140 ? 76.87800 -18.63800 97.17100 1.000 12.17330 202 ALA A N 1
ATOM 903 C CA . ALA A 1 140 ? 77.56100 -19.91100 96.95900 1.000 12.71330 202 ALA A CA 1
ATOM 904 C C . ALA A 1 140 ? 77.34900 -20.42400 95.54000 1.000 21.32330 202 ALA A C 1
ATOM 905 O O . ALA A 1 140 ? 78.27700 -20.95800 94.92000 1.000 19.82330 202 ALA A O 1
ATOM 907 N N . GLU A 1 141 ? 76.13700 -20.26200 95.00500 1.000 16.07330 203 GLU A N 1
ATOM 908 C CA . GLU A 1 141 ? 75.86500 -20.71800 93.64700 1.000 14.18330 203 GLU A CA 1
ATOM 909 C C . GLU A 1 141 ? 76.49900 -19.80000 92.61000 1.000 12.81330 203 GLU A C 1
ATOM 910 O O . GLU A 1 141 ? 76.94800 -20.27200 91.55900 1.000 12.19330 203 GLU A O 1
ATOM 916 N N . LEU A 1 142 ? 76.54600 -18.49100 92.88100 1.000 11.28330 204 LEU A N 1
ATOM 917 C CA . LEU A 1 142 ? 77.11600 -17.55600 91.91600 1.000 11.50330 204 LEU A CA 1
ATOM 918 C C . LEU A 1 142 ? 78.62100 -17.75400 91.76500 1.000 11.62330 204 LEU A C 1
ATOM 919 O O . LEU A 1 142 ? 79.14200 -17.75400 90.64400 1.000 10.51330 204 LEU A O 1
ATOM 924 N N . VAL A 1 143 ? 79.33800 -17.93900 92.87800 1.000 9.63330 205 VAL A N 1
ATOM 925 C CA . VAL A 1 143 ? 80.78900 -18.08700 92.81700 1.000 10.26330 205 VAL A CA 1
ATOM 926 C C . VAL A 1 143 ? 81.22300 -19.42200 92.23400 1.000 14.31330 205 VAL A C 1
ATOM 927 O O . VAL A 1 143 ? 82.41000 -19.60200 91.93500 1.000 12.08330 205 VAL A O 1
ATOM 931 N N . ALA A 1 144 ? 80.29500 -20.36200 92.06600 1.000 15.49330 206 ALA A N 1
ATOM 932 C CA . ALA A 1 144 ? 80.58100 -21.61800 91.38800 1.000 14.23330 206 ALA A CA 1
ATOM 933 C C . ALA A 1 144 ? 80.53400 -21.48900 89.87100 1.000 17.75330 206 ALA A C 1
ATOM 934 O O . ALA A 1 144 ? 81.00100 -22.39900 89.17600 1.000 12.54330 206 ALA A O 1
ATOM 936 N N . LEU A 1 145 ? 79.98100 -20.38300 89.34300 1.000 10.73330 207 LEU A N 1
ATOM 937 C CA . LEU A 1 145 ? 79.90500 -20.12700 87.91300 1.000 10.94330 207 LEU A CA 1
ATOM 938 C C . LEU A 1 145 ? 81.28000 -19.76100 87.36200 1.000 16.92330 207 LEU A C 1
ATOM 939 O O . LEU A 1 145 ? 82.09200 -19.14500 88.05900 1.000 15.16330 207 LEU A O 1
ATOM 944 N N . PRO A 1 146 ? 81.56200 -20.13500 86.11400 1.000 19.51330 208 PRO A N 1
ATOM 945 C CA . PRO A 1 146 ? 82.85200 -19.78100 85.50000 1.000 13.89330 208 PRO A CA 1
ATOM 946 C C . PRO A 1 146 ? 83.07400 -18.27500 85.48000 1.000 9.78330 208 PRO A C 1
ATOM 947 O O . PRO A 1 146 ? 82.23700 -17.50900 84.99700 1.000 15.01330 208 PRO A O 1
ATOM 951 N N . GLY A 1 147 ? 84.21600 -17.85500 86.01900 1.000 12.43330 209 GLY A N 1
ATOM 952 C CA . GLY A 1 147 ? 84.60300 -16.45700 85.98800 1.000 11.81330 209 GLY A CA 1
ATOM 953 C C . GLY A 1 147 ? 83.83700 -15.53000 86.90500 1.000 15.43330 209 GLY A C 1
ATOM 954 O O . GLY A 1 147 ? 83.89600 -14.31100 86.71800 1.000 16.56330 209 GLY A O 1
ATOM 955 N N . VAL A 1 148 ? 83.11700 -16.05800 87.89100 1.000 13.01330 210 VAL A N 1
ATOM 956 C CA . VAL A 1 148 ? 82.35500 -15.24200 88.83400 1.000 15.51330 210 VAL A CA 1
ATOM 957 C C . VAL A 1 148 ? 82.93900 -15.45200 90.22400 1.000 14.46330 210 VAL A C 1
ATOM 958 O O . VAL A 1 148 ? 82.87500 -16.56100 90.77000 1.000 13.43330 210 VAL A O 1
ATOM 962 N N . GLY A 1 149 ? 83.50500 -14.39100 90.79500 1.000 16.17330 211 GLY A N 1
ATOM 963 C CA . GLY A 1 149 ? 84.10700 -14.45900 92.10500 1.000 16.59330 211 GLY A CA 1
ATOM 964 C C . GLY A 1 149 ? 83.21600 -13.87700 93.18200 1.000 12.12330 211 GLY A C 1
ATOM 965 O O . GLY A 1 149 ? 82.13600 -13.34400 92.90500 1.000 11.69330 211 GLY A O 1
ATOM 966 N N . PRO A 1 150 ? 83.65300 -13.97600 94.44300 1.000 17.96330 212 PRO A N 1
ATOM 967 C CA . PRO A 1 150 ? 82.82000 -13.46500 95.54700 1.000 14.02330 212 PRO A CA 1
ATOM 968 C C . PRO A 1 150 ? 82.49100 -11.98600 95.42900 1.000 17.13330 212 PRO A C 1
ATOM 969 O O . PRO A 1 150 ? 81.38500 -11.57500 95.80400 1.000 15.08330 212 PRO A O 1
ATOM 973 N N . LYS A 1 151 ? 83.41600 -11.17400 94.91100 1.000 18.55330 213 LYS A N 1
ATOM 974 C CA . LYS A 1 151 ? 83.14400 -9.75000 94.73700 1.000 19.30330 213 LYS A CA 1
ATOM 975 C C . LYS A 1 151 ? 81.97800 -9.52400 93.78200 1.000 21.07330 213 LYS A C 1
ATOM 976 O O . LYS A 1 151 ? 81.05700 -8.75400 94.07900 1.000 19.69330 213 LYS A O 1
ATOM 982 N N . MET A 1 152 ? 82.01200 -10.17800 92.61700 1.000 16.82330 214 MET A N 1
ATOM 983 C CA . MET A 1 152 ? 80.91300 -10.04800 91.66500 1.000 17.46330 214 MET A CA 1
ATOM 984 C C . MET A 1 152 ? 79.61700 -10.59100 92.24600 1.000 13.14330 214 MET A C 1
ATOM 985 O O . MET A 1 152 ? 78.53400 -10.05800 91.97500 1.000 16.62330 214 MET A O 1
ATOM 990 N N . ALA A 1 153 ? 79.70800 -11.66100 93.03900 1.000 14.04330 215 ALA A N 1
ATOM 991 C CA . ALA A 1 153 ? 78.51000 -12.29900 93.57300 1.000 11.61330 215 ALA A CA 1
ATOM 992 C C . ALA A 1 153 ? 77.74600 -11.35500 94.49100 1.000 16.16330 215 ALA A C 1
ATOM 993 O O . ALA A 1 153 ? 76.52200 -11.22100 94.38100 1.000 11.72330 215 ALA A O 1
ATOM 995 N N . HIS A 1 154 ? 78.45400 -10.68900 95.40800 1.000 11.40330 216 HIS A N 1
ATOM 996 C CA . HIS A 1 154 ? 77.78500 -9.77400 96.32800 1.000 17.53330 216 HIS A CA 1
ATOM 997 C C . HIS A 1 154 ? 77.20500 -8.57400 95.58800 1.000 15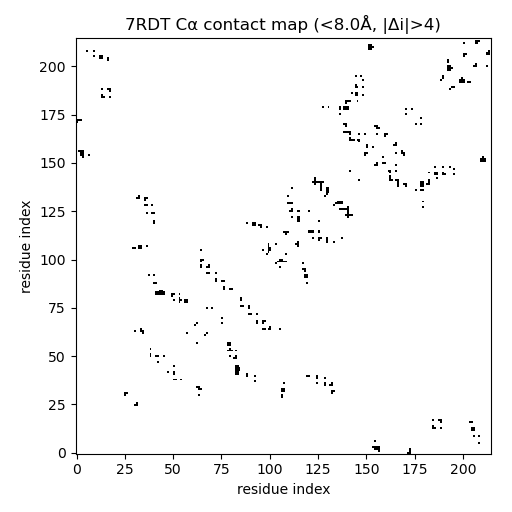.59330 216 HIS A C 1
ATOM 998 O O . HIS A 1 154 ? 76.12800 -8.08300 95.94200 1.000 14.67330 216 HIS A O 1
ATOM 1005 N N . LEU A 1 155 ? 77.89900 -8.09500 94.55300 1.000 13.55330 217 LEU A N 1
ATOM 1006 C CA . LEU A 1 155 ? 77.35100 -7.01700 93.73600 1.000 15.97330 217 LEU A CA 1
ATOM 1007 C C . LEU A 1 155 ? 76.13600 -7.48800 92.94700 1.000 16.76330 217 LEU A C 1
ATOM 1008 O O . LEU A 1 155 ? 75.16100 -6.74300 92.79500 1.000 19.83330 217 LEU A O 1
ATOM 1013 N N . ALA A 1 156 ? 76.17700 -8.72200 92.43800 1.000 18.86330 218 ALA A N 1
ATOM 1014 C CA . ALA A 1 156 ? 75.03800 -9.25600 91.70000 1.000 16.12330 218 ALA A CA 1
ATOM 1015 C C . ALA A 1 156 ? 73.82500 -9.42600 92.60400 1.000 12.39330 218 ALA A C 1
ATOM 1016 O O . ALA A 1 156 ? 72.69900 -9.11000 92.20500 1.000 21.80330 218 ALA A O 1
ATOM 1018 N N . MET A 1 157 ? 74.03300 -9.92100 93.82700 1.000 12.00330 219 MET A N 1
ATOM 1019 C CA . MET A 1 157 ? 72.92300 -10.05700 94.76300 1.000 13.83330 219 MET A CA 1
ATOM 1020 C C . MET A 1 157 ? 72.27200 -8.70700 95.04300 1.000 20.19330 219 MET A C 1
ATOM 1021 O O . MET A 1 157 ? 71.04100 -8.60100 95.10000 1.000 12.48330 219 MET A O 1
ATOM 1026 N N . ALA A 1 158 ? 73.08400 -7.65800 95.19700 1.000 18.59330 220 ALA A N 1
ATOM 1027 C CA . ALA A 1 158 ? 72.53900 -6.34500 95.52300 1.000 23.35330 220 ALA A CA 1
ATOM 1028 C C . ALA A 1 158 ? 71.85500 -5.70800 94.32000 1.000 25.29330 220 ALA A C 1
ATOM 1029 O O . ALA A 1 158 ? 70.76200 -5.14500 94.45000 1.000 22.97330 220 ALA A O 1
ATOM 1031 N N . VAL A 1 159 ? 72.47500 -5.78600 93.14100 1.000 15.74330 221 VAL A N 1
ATOM 1032 C CA . VAL A 1 159 ? 71.95100 -5.05600 91.99100 1.000 23.97330 221 VAL A CA 1
ATOM 1033 C C . VAL A 1 159 ? 70.81500 -5.82800 91.31900 1.000 29.42330 221 VAL A C 1
ATOM 1034 O O . VAL A 1 159 ? 69.78800 -5.24500 90.95400 1.000 21.68330 221 VAL A O 1
ATOM 1038 N N . ALA A 1 160 ? 70.96100 -7.14900 91.16500 1.000 19.59330 222 ALA A N 1
ATOM 1039 C CA . ALA A 1 160 ? 69.95900 -7.94900 90.46600 1.000 22.26330 222 ALA A CA 1
ATOM 1040 C C . ALA A 1 160 ? 68.79900 -8.36600 91.36400 1.000 21.25330 222 ALA A C 1
ATOM 1041 O O . ALA A 1 160 ? 67.64600 -8.37200 90.91700 1.000 23.17330 222 ALA A O 1
ATOM 1043 N N . TRP A 1 161 ? 69.06900 -8.73200 92.61900 1.000 16.17330 223 TRP A N 1
ATOM 1044 C CA . TRP A 1 161 ? 68.02100 -9.21100 93.50900 1.000 19.53330 223 TRP A CA 1
ATOM 1045 C C . TRP A 1 161 ? 67.67000 -8.24100 94.62800 1.000 25.85330 223 TRP A C 1
ATOM 1046 O O . TRP A 1 161 ? 66.73800 -8.51900 95.39100 1.000 24.78330 223 TRP A O 1
ATOM 1057 N N . GLY A 1 162 ? 68.38300 -7.12500 94.75200 1.000 19.26330 224 GLY A N 1
ATOM 1058 C CA . GLY A 1 162 ? 68.12900 -6.20500 95.84400 1.000 22.07330 224 GLY A CA 1
ATOM 1059 C C . GLY A 1 162 ? 68.45500 -6.76300 97.21000 1.000 18.81330 224 GLY A C 1
ATOM 1060 O O . GLY A 1 162 ? 67.85500 -6.34100 98.20300 1.000 23.60330 224 GLY A O 1
ATOM 1061 N N . THR A 1 163 ? 69.39600 -7.70000 97.29000 1.000 15.95330 225 THR A N 1
ATOM 1062 C CA . THR A 1 163 ? 69.73100 -8.39300 98.52700 1.000 24.86330 225 THR A CA 1
ATOM 1063 C C . THR A 1 163 ? 71.15100 -8.04000 98.95000 1.000 22.38330 225 THR A C 1
ATOM 1064 O O . THR A 1 163 ? 72.08100 -8.12400 98.14300 1.000 22.46330 225 THR A O 1
ATOM 1068 N N . VAL A 1 164 ? 71.31500 -7.65600 100.21400 1.000 28.83330 226 VAL A N 1
ATOM 1069 C CA . VAL A 1 164 ? 72.63100 -7.36200 100.77400 1.000 26.88330 226 VAL A CA 1
ATOM 1070 C C . VAL A 1 164 ? 73.15600 -8.65700 101.38500 1.000 24.63330 226 VAL A C 1
ATOM 1071 O O . VAL A 1 164 ? 72.76200 -9.04800 102.48500 1.000 29.34330 226 VAL A O 1
ATOM 1075 N N . SER A 1 165 ? 74.04800 -9.33100 100.66000 1.000 25.62330 227 SER A N 1
ATOM 1076 C CA . SER A 1 165 ? 74.61100 -10.59600 101.11100 1.000 19.23330 227 SER A CA 1
ATOM 1077 C C . SER A 1 165 ? 76.00500 -10.45800 101.70100 1.000 22.93330 227 SER A C 1
ATOM 1078 O O . SER A 1 165 ? 76.44000 -11.35100 102.43600 1.000 17.65330 227 SER A O 1
ATOM 1081 N N . GLY A 1 166 ? 76.70800 -9.37700 101.39700 1.000 19.25330 228 GLY A N 1
ATOM 1082 C CA . GLY A 1 166 ? 78.05500 -9.20100 101.89400 1.000 14.86330 228 GLY A CA 1
ATOM 1083 C C . GLY A 1 166 ? 78.68700 -7.97200 101.28400 1.000 19.11330 228 GLY A C 1
ATOM 1084 O O . GLY A 1 166 ? 78.06400 -7.23500 100.51400 1.000 18.72330 228 GLY A O 1
ATOM 1085 N N . ILE A 1 167 ? 79.94800 -7.76400 101.64700 1.000 18.88330 229 ILE A N 1
ATOM 1086 C CA . ILE A 1 167 ? 80.73800 -6.64900 101.14200 1.000 17.02330 229 ILE A CA 1
ATOM 1087 C C . ILE A 1 167 ? 81.57700 -7.14300 99.97300 1.000 13.65330 229 ILE A C 1
ATOM 1088 O O . ILE A 1 167 ? 82.30300 -8.13700 100.09500 1.000 18.03330 229 ILE A O 1
ATOM 1093 N N . ALA A 1 168 ? 81.46700 -6.45900 98.83700 1.000 15.02330 230 ALA A N 1
ATOM 1094 C CA . ALA A 1 168 ? 82.27400 -6.77100 97.66200 1.000 19.53330 230 ALA A CA 1
ATOM 1095 C C . ALA A 1 168 ? 83.63800 -6.11300 97.82000 1.000 16.98330 230 ALA A C 1
ATOM 1096 O O . ALA A 1 168 ? 83.76000 -4.88700 97.72500 1.000 14.93330 230 ALA A O 1
ATOM 1098 N N . VAL A 1 169 ? 84.66600 -6.92000 98.05600 1.000 17.65330 231 VAL A N 1
ATOM 1099 C CA . VAL A 1 169 ? 86.00800 -6.42800 98.34100 1.000 17.67330 231 VAL A CA 1
ATOM 1100 C C . VAL A 1 169 ? 86.88200 -6.70400 97.12600 1.000 19.92330 231 VAL A C 1
ATOM 1101 O O . VAL A 1 169 ? 87.14600 -7.86500 96.78900 1.000 18.66330 231 VAL A O 1
ATOM 1105 N N . ASP A 1 170 ? 87.32900 -5.64000 96.46700 1.000 21.11330 232 ASP A N 1
ATOM 1106 C CA . ASP A 1 170 ? 88.32900 -5.72700 95.41900 1.000 21.93330 232 ASP A CA 1
ATOM 1107 C C . ASP A 1 170 ? 89.67300 -5.27300 95.98300 1.000 24.70330 232 ASP A C 1
ATOM 1108 O O . ASP A 1 170 ? 89.84800 -5.13900 97.19800 1.000 23.42330 232 ASP A O 1
ATOM 1113 N N . THR A 1 171 ? 90.63800 -5.02300 95.09700 1.000 23.91330 233 THR A N 1
ATOM 1114 C CA A THR A 1 171 ? 91.94200 -4.56000 95.55700 0.500 27.96330 233 THR A CA 1
ATOM 1115 C CA B THR A 1 171 ? 91.94500 -4.55900 95.55000 0.500 27.96330 233 THR A CA 1
ATOM 1116 C C . THR A 1 171 ? 91.86900 -3.14900 96.12800 1.000 19.28330 233 THR A C 1
ATOM 1117 O O . THR A 1 171 ? 92.65100 -2.80600 97.02200 1.000 27.16330 233 THR A O 1
ATOM 1124 N N . HIS A 1 172 ? 90.93700 -2.32500 95.64300 1.000 27.30330 234 HIS A N 1
ATOM 1125 C CA . HIS A 1 172 ? 90.77600 -0.98400 96.19700 1.000 20.54330 234 HIS A CA 1
ATOM 1126 C C . HIS A 1 172 ? 90.29200 -1.04300 97.64200 1.000 26.82330 234 HIS A C 1
ATOM 1127 O O . HIS A 1 172 ? 90.88300 -0.42000 98.53100 1.000 21.67330 234 HIS A O 1
ATOM 1134 N N . VAL A 1 173 ? 89.21200 -1.78900 97.89100 1.000 21.51330 235 VAL A N 1
ATOM 1135 C CA . VAL A 1 173 ? 88.66800 -1.90100 99.24300 1.000 19.76330 235 VAL A CA 1
ATOM 1136 C C . VAL A 1 173 ? 89.68500 -2.54400 100.17700 1.000 20.61330 235 VAL A C 1
ATOM 1137 O O . VAL A 1 173 ? 89.87700 -2.09400 101.31400 1.000 23.00330 235 VAL A O 1
ATOM 1141 N N . HIS A 1 174 ? 90.35700 -3.60100 99.71200 1.000 13.36330 236 HIS A N 1
ATOM 1142 C CA . HIS A 1 174 ? 91.34900 -4.27800 100.54200 1.000 16.80330 236 HIS A CA 1
ATOM 1143 C C . HIS A 1 174 ? 92.48100 -3.33700 100.93700 1.000 21.29330 236 HIS A C 1
ATOM 1144 O O . HIS A 1 174 ? 92.91600 -3.32900 102.09500 1.000 19.26330 236 HIS A O 1
ATOM 1151 N N . ARG A 1 175 ? 92.96800 -2.53100 99.99100 1.000 22.44330 237 ARG A N 1
ATOM 1152 C CA . ARG A 1 175 ? 94.07400 -1.62400 100.28300 1.000 26.47330 237 ARG A CA 1
ATOM 1153 C C . ARG A 1 175 ? 93.64200 -0.50900 101.22800 1.000 21.21330 237 ARG A C 1
ATOM 1154 O O . ARG A 1 175 ? 94.33800 -0.20400 102.20300 1.000 20.66330 237 ARG A O 1
ATOM 1162 N N . ILE A 1 176 ? 92.49200 0.11000 100.95500 1.000 20.59330 238 ILE A N 1
ATOM 1163 C CA . ILE A 1 176 ? 92.06600 1.27100 101.73200 1.000 20.47330 238 ILE A CA 1
ATOM 1164 C C . ILE A 1 176 ? 91.68200 0.86300 103.14800 1.000 23.02330 238 ILE A C 1
ATOM 1165 O O . ILE A 1 176 ? 92.00300 1.56200 104.11800 1.000 24.01330 238 ILE A O 1
ATOM 1170 N N . ALA A 1 177 ? 90.98900 -0.27100 103.29400 1.000 18.06330 239 ALA A N 1
ATOM 1171 C CA . ALA A 1 177 ? 90.61600 -0.73900 104.62400 1.000 17.57330 239 ALA A CA 1
ATOM 1172 C C . ALA A 1 177 ? 91.84100 -1.00900 105.48500 1.000 23.41330 239 ALA A C 1
ATOM 1173 O O . ALA A 1 177 ? 91.81200 -0.77400 106.69800 1.000 18.59330 239 ALA A O 1
ATOM 1175 N N . ASN A 1 178 ? 92.92900 -1.48700 104.87900 1.000 17.84330 240 ASN A N 1
ATOM 1176 C CA . ASN A 1 178 ? 94.14500 -1.72800 105.64600 1.000 22.52330 240 ASN A CA 1
ATOM 1177 C C . ASN A 1 178 ? 94.91200 -0.44300 105.92400 1.000 22.47330 240 ASN A C 1
ATOM 1178 O O . ASN A 1 178 ? 95.55000 -0.32700 106.97600 1.000 23.73330 240 ASN A O 1
ATOM 1183 N N . ARG A 1 179 ? 94.86500 0.52700 105.00700 1.000 19.46330 241 ARG A N 1
ATOM 1184 C CA . ARG A 1 179 ? 95.52900 1.80300 105.25600 1.000 20.84330 241 ARG A CA 1
ATOM 1185 C C . ARG A 1 179 ? 94.83100 2.58200 106.36400 1.000 20.47330 241 ARG A C 1
ATOM 1186 O O . ARG A 1 179 ? 95.49000 3.24600 107.17400 1.000 20.36330 241 ARG A O 1
ATOM 1194 N N . LEU A 1 180 ? 93.50400 2.51200 106.42100 1.000 15.04330 242 LEU A N 1
ATOM 1195 C CA . LEU A 1 180 ? 92.72900 3.20000 107.44500 1.000 20.42330 242 LEU A CA 1
ATOM 1196 C C . LEU A 1 180 ? 92.54900 2.37100 108.70900 1.000 23.85330 242 LEU A C 1
ATOM 1197 O O . LEU A 1 180 ? 91.91400 2.84800 109.65700 1.000 23.15330 242 LEU A O 1
ATOM 1202 N N . ARG A 1 181 ? 93.09000 1.15100 108.74300 1.000 21.12330 243 ARG A N 1
ATOM 1203 C CA . ARG A 1 181 ? 92.97900 0.25700 109.89900 1.000 23.05330 243 ARG A CA 1
ATOM 1204 C C . ARG A 1 181 ? 91.51600 -0.01700 110.24700 1.000 31.96330 243 ARG A C 1
ATOM 1205 O O . ARG A 1 181 ? 91.10600 0.03900 111.40900 1.000 23.15330 243 ARG A O 1
ATOM 1213 N N . TRP A 1 182 ? 90.72300 -0.31400 109.21900 1.000 24.87330 244 TRP A N 1
ATOM 1214 C CA . TRP A 1 182 ? 89.32900 -0.68700 109.41700 1.000 20.60330 244 TRP A CA 1
ATOM 1215 C C . TRP A 1 182 ? 89.15700 -2.15800 109.76800 1.000 19.50330 244 TRP A C 1
ATOM 1216 O O . TRP A 1 182 ? 88.02100 -2.60600 109.95500 1.000 26.98330 244 TRP A O 1
ATOM 1227 N N . THR A 1 183 ? 90.24700 -2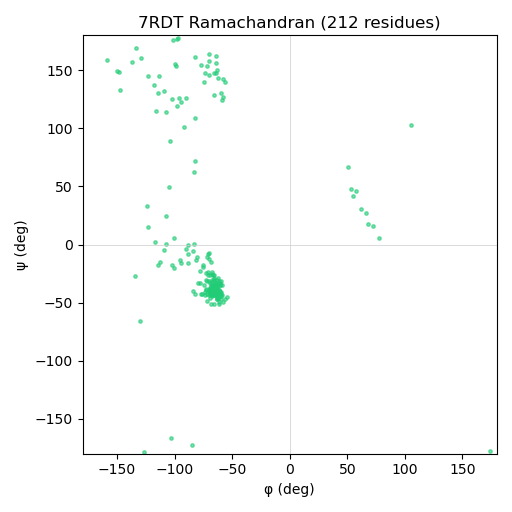.91200 109.85900 1.000 19.19330 245 THR A N 1
ATOM 1228 C CA . THR A 1 183 ? 90.21500 -4.30600 110.27100 1.000 24.64330 245 THR A CA 1
ATOM 1229 C C . THR A 1 183 ? 90.91900 -4.44000 111.61400 1.000 30.13330 245 THR A C 1
ATOM 1230 O O . THR A 1 183 ? 91.88900 -3.72500 111.88600 1.000 28.70330 245 THR A O 1
ATOM 1234 N N . LYS A 1 184 ? 90.41600 -5.35200 112.45200 1.000 26.79330 246 LYS A N 1
ATOM 1235 C CA . LYS A 1 184 ? 90.94700 -5.51100 113.80400 1.000 29.08330 246 LYS A CA 1
ATOM 1236 C C . LYS A 1 184 ? 92.45400 -5.73600 113.77800 1.000 31.16330 246 LYS A C 1
ATOM 1237 O O . LYS A 1 184 ? 93.20100 -5.13100 114.55500 1.000 33.49330 246 LYS A O 1
ATOM 1243 N N . LYS A 1 185 ? 92.91700 -6.60100 112.88100 1.000 35.62330 247 LYS A N 1
ATOM 1244 C CA . LYS A 1 185 ? 94.32900 -6.71200 112.55500 1.000 34.95330 247 LYS A CA 1
ATOM 1245 C C . LYS A 1 185 ? 94.47600 -6.63800 111.04300 1.000 32.06330 247 LYS A C 1
ATOM 1246 O O . LYS A 1 185 ? 93.51400 -6.83900 110.29800 1.000 29.37330 247 LYS A O 1
ATOM 1252 N N . ALA A 1 186 ? 95.69000 -6.32800 110.59200 1.000 25.90330 248 ALA A N 1
ATOM 1253 C CA . ALA A 1 186 ? 95.94300 -6.23100 109.16100 1.000 23.30330 248 ALA A CA 1
ATOM 1254 C C . ALA A 1 186 ? 95.64400 -7.56200 108.48100 1.000 27.15330 248 ALA A C 1
ATOM 1255 O O . ALA A 1 186 ? 96.09100 -8.62000 108.93500 1.000 29.67330 248 ALA A O 1
ATOM 1257 N N . THR A 1 187 ? 94.86800 -7.51000 107.40200 1.000 26.91330 249 THR A N 1
ATOM 1258 C CA . THR A 1 187 ? 94.46000 -8.70000 106.67100 1.000 23.64330 249 THR A CA 1
ATOM 1259 C C . THR A 1 187 ? 95.34700 -8.90400 105.44900 1.000 24.59330 249 THR A C 1
ATOM 1260 O O . THR A 1 187 ? 95.90600 -7.95300 104.89700 1.000 30.17330 249 THR A O 1
ATOM 1264 N N . LYS A 1 188 ? 95.45900 -10.16100 105.02200 1.000 27.71330 250 LYS A N 1
ATOM 1265 C CA . LYS A 1 188 ? 96.35400 -10.51500 103.93000 1.000 32.63330 250 LYS A CA 1
ATOM 1266 C C . LYS A 1 188 ? 95.64300 -10.74200 102.60300 1.000 23.49330 250 LYS A C 1
ATOM 1267 O O . LYS A 1 188 ? 96.30100 -10.70900 101.55800 1.000 32.85330 250 LYS A O 1
ATOM 1273 N N . SER A 1 189 ? 94.33500 -10.96100 102.61100 1.000 20.63330 251 SER A N 1
ATOM 1274 C CA . SER A 1 189 ? 93.57900 -11.27100 101.40700 1.000 26.18330 251 SER A CA 1
ATOM 1275 C C . SER A 1 189 ? 92.27300 -10.49400 101.41700 1.000 24.29330 251 SER A C 1
ATOM 1276 O O . SER A 1 189 ? 91.79400 -10.08500 102.48100 1.000 22.32330 251 SER A O 1
ATOM 1279 N N . PRO A 1 190 ? 91.67200 -10.26500 100.24100 1.000 22.63330 252 PRO A N 1
ATOM 1280 C CA . PRO A 1 190 ? 90.41400 -9.49500 100.20000 1.000 20.70330 252 PRO A CA 1
ATOM 1281 C C . PRO A 1 190 ? 89.27000 -10.13500 100.96800 1.000 22.09330 252 PRO A C 1
ATOM 1282 O O . PRO A 1 190 ? 88.49000 -9.42000 101.60900 1.000 17.21330 252 PRO A O 1
ATOM 1286 N N . GLU A 1 191 ? 89.13300 -11.46300 100.91300 1.000 17.15330 253 GLU A N 1
ATOM 1287 C CA . GLU A 1 191 ? 88.04100 -12.10900 101.63400 1.000 23.46330 253 GLU A CA 1
ATOM 1288 C C . GLU A 1 191 ? 88.26800 -12.08200 103.14000 1.000 21.95330 253 GLU A C 1
ATOM 1289 O O . GLU A 1 191 ? 87.30200 -12.13400 103.90900 1.000 18.18330 253 GLU A O 1
ATOM 1295 N N . GLU A 1 192 ? 89.52800 -12.01100 103.57800 1.000 19.75330 254 GLU A N 1
ATOM 1296 C CA . GLU A 1 192 ? 89.80400 -11.70600 104.97800 1.000 23.14330 254 GLU A CA 1
ATOM 1297 C C . GLU A 1 192 ? 89.31000 -10.31100 105.33500 1.000 19.84330 254 GLU A C 1
ATOM 1298 O O . GLU A 1 192 ? 88.72700 -10.10300 106.40600 1.000 21.24330 254 GLU A O 1
ATOM 1304 N N . THR A 1 193 ? 89.54400 -9.33900 104.44800 1.000 19.65330 255 THR A N 1
ATOM 1305 C CA . THR A 1 193 ? 89.05100 -7.98500 104.67600 1.000 15.79330 255 THR A CA 1
ATOM 1306 C C . THR A 1 193 ? 87.52900 -7.95900 104.73500 1.000 18.83330 255 THR A C 1
ATOM 1307 O O . THR A 1 193 ? 86.94500 -7.26000 105.57200 1.000 21.05330 255 THR A O 1
ATOM 1311 N N . ARG A 1 194 ? 86.87000 -8.72600 103.86200 1.000 17.79330 256 ARG A N 1
ATOM 1312 C CA . ARG A 1 194 ? 85.41200 -8.79200 103.87300 1.000 15.23330 256 ARG A CA 1
ATOM 1313 C C . ARG A 1 194 ? 84.89400 -9.25800 105.22700 1.000 20.76330 256 ARG A C 1
ATOM 1314 O O . ARG A 1 194 ? 84.00000 -8.63400 105.81100 1.000 23.46330 256 ARG A O 1
ATOM 1322 N N . ALA A 1 195 ? 85.44500 -10.35800 105.74400 1.000 17.74330 257 ALA A N 1
ATOM 1323 C CA . ALA A 1 195 ? 84.97200 -10.88800 107.01900 1.000 24.95330 257 ALA A CA 1
ATOM 1324 C C . ALA A 1 195 ? 85.22300 -9.90400 108.15400 1.000 20.05330 257 ALA A C 1
ATOM 1325 O O . ALA A 1 195 ? 84.40100 -9.77800 109.06900 1.000 29.19330 257 ALA A O 1
ATOM 1327 N N . ALA A 1 196 ? 86.34700 -9.18600 108.10300 1.000 24.32330 258 ALA A N 1
ATOM 1328 C CA . ALA A 1 196 ? 86.66600 -8.23100 109.15900 1.000 25.62330 258 ALA A CA 1
ATOM 1329 C C . ALA A 1 196 ? 85.77800 -6.99400 109.08000 1.000 25.85330 258 ALA A C 1
ATOM 1330 O O . ALA A 1 196 ? 85.34600 -6.46700 110.11200 1.000 26.19330 258 ALA A O 1
ATOM 1332 N N . LEU A 1 197 ? 85.49400 -6.51400 107.86600 1.000 19.02330 259 LEU A N 1
ATOM 1333 C CA . LEU A 1 197 ? 84.63800 -5.33900 107.72700 1.000 18.00330 259 LEU A CA 1
ATOM 1334 C C . LEU A 1 197 ? 83.19700 -5.65200 108.11000 1.000 25.03330 259 LEU A C 1
ATOM 1335 O O . LEU A 1 197 ? 82.51400 -4.81400 108.71100 1.000 26.23330 259 LEU A O 1
ATOM 1340 N N . GLU A 1 198 ? 82.71400 -6.85000 107.77700 1.000 19.59330 260 GLU A N 1
ATOM 1341 C CA . GLU A 1 198 ? 81.32400 -7.19500 108.05200 1.000 24.95330 260 GLU A CA 1
ATOM 1342 C C . GLU A 1 198 ? 81.03000 -7.34100 109.53900 1.000 24.64330 260 GLU A C 1
ATOM 1343 O O . GLU A 1 198 ? 79.85400 -7.35000 109.92100 1.000 27.68330 260 GLU A O 1
ATOM 1349 N N . GLU A 1 199 ? 82.05700 -7.45100 110.38100 1.000 26.32330 261 GLU A N 1
ATOM 1350 C CA . GLU A 1 199 ? 81.84000 -7.61000 111.81200 1.000 32.83330 261 GLU A CA 1
ATOM 1351 C C . GLU A 1 199 ? 81.41500 -6.32000 112.49900 1.000 26.31330 261 GLU A C 1
ATOM 1352 O O . GLU A 1 199 ? 80.86500 -6.38300 113.60400 1.000 29.72330 261 GLU A O 1
ATOM 1358 N N . TRP A 1 200 ? 81.65100 -5.16000 111.88200 1.000 28.08330 262 TRP A N 1
ATOM 1359 C CA . TRP A 1 200 ? 81.32800 -3.89600 112.53600 1.000 29.12330 262 TRP A CA 1
ATOM 1360 C C . TRP A 1 200 ? 80.59900 -2.92500 111.61400 1.000 23.71330 262 TRP A C 1
ATOM 1361 O O . TRP A 1 200 ? 79.84900 -2.06900 112.09300 1.000 26.73330 262 TRP A O 1
ATOM 1372 N N . LEU A 1 201 ? 80.81300 -3.02800 110.30300 1.000 21.58330 263 LEU A N 1
ATOM 1373 C CA . LEU A 1 201 ? 80.18100 -2.09100 109.37500 1.000 20.97330 263 LEU A CA 1
ATOM 1374 C C . LEU A 1 201 ? 78.66900 -2.29000 109.38600 1.000 25.78330 263 LEU A C 1
ATOM 1375 O O . LEU A 1 201 ? 78.20000 -3.42700 109.26100 1.000 23.24330 263 LEU A O 1
ATOM 1380 N N . PRO A 1 202 ? 77.88100 -1.22700 109.56400 1.000 29.91330 264 PRO A N 1
ATOM 1381 C CA . PRO A 1 202 ? 76.42100 -1.37100 109.49600 1.000 27.89330 264 PRO A CA 1
ATOM 1382 C C . PRO A 1 202 ? 75.98400 -1.93700 108.15300 1.000 25.71330 264 PRO A C 1
ATOM 1383 O O . PRO A 1 202 ? 76.54200 -1.60400 107.10600 1.000 25.48330 264 PRO A O 1
ATOM 1387 N N . ARG A 1 203 ? 74.96400 -2.79700 108.19600 1.000 29.27330 265 ARG A N 1
ATOM 1388 C CA . ARG A 1 203 ? 74.58000 -3.55400 107.00800 1.000 29.38330 265 ARG A CA 1
ATOM 1389 C C . ARG A 1 203 ? 74.03500 -2.65700 105.90400 1.000 27.25330 265 ARG A C 1
ATOM 1390 O O . ARG A 1 203 ? 74.13200 -3.00800 104.72200 1.000 33.83330 265 ARG A O 1
ATOM 1398 N N . GLU A 1 204 ? 73.47000 -1.50100 106.25500 1.000 26.90330 266 GLU A N 1
ATOM 1399 C CA . GLU A 1 204 ? 72.94600 -0.60200 105.23400 1.000 30.42330 266 GLU A CA 1
ATOM 1400 C C . GLU A 1 204 ? 74.04300 0.07500 104.42100 1.000 29.35330 266 GLU A C 1
ATOM 1401 O O . GLU A 1 204 ? 73.72900 0.74600 103.43200 1.000 28.09330 266 GLU A O 1
ATOM 1407 N N . LEU A 1 205 ? 75.30900 -0.08100 104.80500 1.000 27.33330 267 LEU A N 1
ATOM 1408 C CA . LEU A 1 205 ? 76.42500 0.49500 104.06900 1.000 28.25330 267 LEU A CA 1
ATOM 1409 C C . LEU A 1 205 ? 77.23700 -0.54400 103.30700 1.000 21.86330 267 LEU A C 1
ATOM 1410 O O . LEU A 1 205 ? 78.20900 -0.17700 102.63800 1.000 24.50330 267 LEU A O 1
ATOM 1415 N N . TRP A 1 206 ? 76.86000 -1.82400 103.37700 1.000 20.88330 268 TRP A N 1
ATOM 1416 C CA . TRP A 1 206 ? 77.68300 -2.87600 102.78300 1.000 20.04330 268 TRP A CA 1
ATOM 1417 C C . TRP A 1 206 ? 77.77700 -2.73600 101.26900 1.000 25.13330 268 TRP A C 1
ATOM 1418 O O . TRP A 1 206 ? 78.85000 -2.93000 100.68700 1.000 24.16330 268 TRP A O 1
ATOM 1429 N N . HIS A 1 207 ? 76.66400 -2.41700 100.60700 1.000 22.16330 269 HIS A N 1
ATOM 1430 C CA . HIS A 1 207 ? 76.70600 -2.28200 99.15500 1.000 25.71330 269 HIS A CA 1
ATOM 1431 C C . HIS A 1 207 ? 77.36200 -0.97100 98.74000 1.000 25.22330 269 HIS A C 1
ATOM 1432 O O . HIS A 1 207 ? 78.17700 -0.94500 97.81100 1.000 23.60330 269 HIS A O 1
ATOM 1439 N N . GLU A 1 208 ? 77.02700 0.12400 99.42700 1.000 31.19330 270 GLU A N 1
ATOM 1440 C CA . GLU A 1 208 ? 77.52100 1.43700 99.02500 1.000 34.59330 270 GLU A CA 1
ATOM 14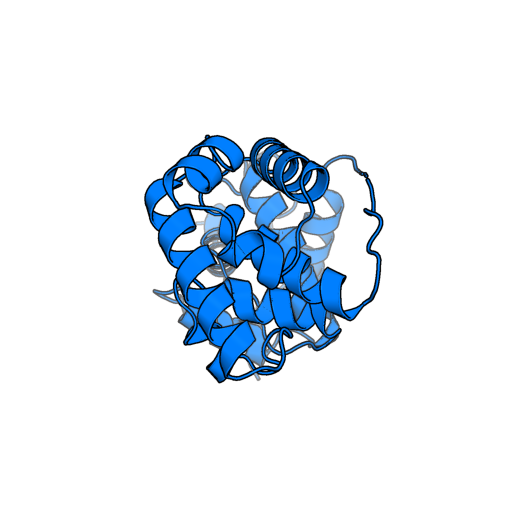41 C C . GLU A 1 208 ? 79.02100 1.57800 99.25400 1.000 28.93330 270 GLU A C 1
ATOM 1442 O O . GLU A 1 208 ? 79.68000 2.35500 98.55300 1.000 29.03330 270 GLU A O 1
ATOM 1448 N N . ILE A 1 209 ? 79.57900 0.83500 100.21300 1.000 30.85330 271 ILE A N 1
ATOM 1449 C CA . ILE A 1 209 ? 80.98700 1.01800 100.55200 1.000 21.11330 271 ILE A CA 1
ATOM 1450 C C . ILE A 1 209 ? 81.88900 0.57800 99.40300 1.000 25.41330 271 ILE A C 1
ATOM 1451 O O . ILE A 1 209 ? 83.01400 1.07400 99.26700 1.000 24.80330 271 ILE A O 1
ATOM 1456 N N . ASN A 1 210 ? 81.41900 -0.33600 98.55000 1.000 22.58330 272 ASN A N 1
ATOM 1457 C CA . ASN A 1 210 ? 82.23700 -0.76900 97.42200 1.000 20.34330 272 ASN A CA 1
ATOM 1458 C C . ASN A 1 210 ? 82.41100 0.35600 96.40800 1.000 20.57330 272 ASN A C 1
ATOM 1459 O O . ASN A 1 210 ? 83.53600 0.67400 96.00800 1.000 28.09330 272 ASN A O 1
ATOM 1464 N N . GLY A 1 211 ? 81.30600 0.97200 95.98200 1.000 27.02330 273 GLY A N 1
ATOM 1465 C CA . GLY A 1 211 ? 81.40000 2.04800 95.01100 1.000 30.34330 273 GLY A CA 1
ATOM 1466 C C . GLY A 1 211 ? 82.17900 3.24600 95.51600 1.000 25.11330 273 GLY A C 1
ATOM 1467 O O . GLY A 1 211 ? 82.86900 3.91400 94.74100 1.000 32.42330 273 GLY A O 1
ATOM 1468 N N . LEU A 1 212 ? 82.09200 3.52900 96.81700 1.000 23.00330 274 LEU A N 1
ATOM 1469 C CA . LEU A 1 212 ? 82.79900 4.67700 97.37500 1.000 29.56330 274 LEU A CA 1
ATOM 1470 C C . LEU A 1 212 ? 84.30200 4.42900 97.42900 1.000 26.92330 274 LEU A C 1
ATOM 1471 O O . LEU A 1 212 ? 85.09600 5.27600 97.00300 1.000 30.93330 274 LEU A O 1
ATOM 1476 N N . LEU A 1 213 ? 84.71200 3.27100 97.95200 1.000 25.10330 275 LEU A N 1
ATOM 1477 C CA . LEU A 1 213 ? 86.13700 2.99900 98.10600 1.000 23.02330 275 LEU A CA 1
ATOM 1478 C C . LEU A 1 213 ? 86.81300 2.72900 96.76800 1.000 29.42330 275 LEU A C 1
ATOM 1479 O O . LEU A 1 213 ? 88.00200 3.02900 96.60900 1.000 22.46330 275 LEU A O 1
ATOM 1484 N N . VAL A 1 214 ? 86.08800 2.16700 95.79800 1.000 21.16330 276 VAL A N 1
ATOM 1485 C CA . VAL A 1 214 ? 86.66600 1.98000 94.46900 1.000 25.12330 276 VAL A CA 1
ATOM 1486 C C . VAL A 1 214 ? 86.99900 3.33000 93.84700 1.000 27.54330 276 VAL A C 1
ATOM 1487 O O . VAL A 1 214 ? 88.09500 3.53500 93.31200 1.000 27.40330 276 VAL A O 1
ATOM 1491 N N . GLY A 1 215 ? 86.06400 4.27800 93.92300 1.000 25.31330 277 GLY A N 1
ATOM 1492 C CA . GLY A 1 215 ? 86.35300 5.61700 93.44100 1.000 33.39330 277 GLY A CA 1
ATOM 1493 C C . GLY A 1 215 ? 87.43900 6.30100 94.24800 1.000 35.21330 277 GLY A C 1
ATOM 1494 O O . GLY A 1 215 ? 88.32500 6.94900 93.68800 1.000 36.67330 277 GLY A O 1
ATOM 1495 N N . PHE A 1 216 ? 87.39100 6.15400 95.57600 1.000 30.06330 278 PHE A N 1
ATOM 1496 C CA . PHE A 1 216 ? 88.39700 6.77300 96.43300 1.000 33.74330 278 PHE A CA 1
ATOM 1497 C C . PHE A 1 216 ? 89.79300 6.26400 96.09800 1.000 31.20330 278 PHE A C 1
ATOM 1498 O O . PHE A 1 216 ? 90.74700 7.04600 96.02100 1.000 32.18330 278 PHE A O 1
ATOM 1506 N N . GLY A 1 217 ? 89.92900 4.95600 95.87400 1.000 28.55330 279 GLY A N 1
ATOM 1507 C CA . GLY A 1 217 ? 91.21100 4.39000 95.49200 1.000 23.48330 279 GLY A CA 1
ATOM 1508 C C . GLY A 1 217 ? 91.65100 4.74900 94.08900 1.000 31.21330 279 GLY A C 1
ATOM 1509 O O . GLY A 1 217 ? 92.85400 4.72300 93.80000 1.000 29.89330 279 GLY A O 1
ATOM 1510 N N . GLN A 1 218 ? 90.70300 5.08300 93.21100 1.000 30.93330 280 GLN A N 1
ATOM 1511 C CA . GLN A 1 218 ? 91.03600 5.41500 91.83100 1.000 28.81330 280 GLN A CA 1
ATOM 1512 C C . GLN A 1 218 ? 91.55300 6.84100 91.68500 1.000 36.62330 280 GLN A C 1
ATOM 1513 O O . GLN A 1 218 ? 92.40000 7.10100 90.82200 1.000 40.82330 280 GLN A O 1
ATOM 1519 N N . GLN A 1 219 ? 91.06700 7.77800 92.50600 1.000 36.33330 281 GLN A N 1
ATOM 1520 C CA . GLN A 1 219 ? 91.40500 9.18200 92.32500 1.000 42.29330 281 GLN A CA 1
ATOM 1521 C C . GLN A 1 219 ? 92.22400 9.78400 93.45900 1.000 42.60330 281 GLN A C 1
ATOM 1522 O O . GLN A 1 219 ? 92.84600 10.83100 93.25500 1.000 44.75330 281 GLN A O 1
ATOM 1528 N N . THR A 1 220 ? 92.25600 9.15700 94.63500 1.000 34.80330 282 THR A N 1
ATOM 1529 C CA . THR A 1 220 ? 92.97200 9.74300 95.76300 1.000 37.12330 282 THR A CA 1
ATOM 1530 C C . THR A 1 220 ? 93.90900 8.73500 96.41700 1.000 34.99330 282 THR A C 1
ATOM 1531 O O . THR A 1 220 ? 95.13300 8.90000 96.37900 1.000 33.07330 282 THR A O 1
ATOM 1535 N N . CYS A 1 221 ? 93.34200 7.69000 97.02100 1.000 32.83330 283 CYS A N 1
ATOM 1536 C CA . CYS A 1 221 ? 94.11800 6.67600 97.73500 1.000 28.25330 283 CYS A CA 1
ATOM 1537 C C . CYS A 1 221 ? 94.65800 5.65700 96.72600 1.000 31.47330 283 CYS A C 1
ATOM 1538 O O . CYS A 1 221 ? 94.23400 4.50100 96.65600 1.000 27.64330 283 CYS A O 1
ATOM 1541 N N . LEU A 1 222 ? 95.63600 6.11600 95.94500 1.000 30.09330 284 LEU A N 1
ATOM 1542 C CA . LEU A 1 222 ? 96.15700 5.35200 94.82200 1.000 28.02330 284 LEU A CA 1
ATOM 1543 C C . LEU A 1 222 ? 96.95000 4.13500 95.29600 1.000 30.67330 284 LEU A C 1
ATOM 1544 O O . LEU A 1 222 ? 97.43200 4.09700 96.43200 1.000 35.48330 284 LEU A O 1
ATOM 1549 N N . PRO A 1 223 ? 97.09000 3.11800 94.43700 1.000 32.37330 285 PRO A N 1
ATOM 1550 C CA . PRO A 1 223 ? 97.93400 1.96500 94.80700 1.000 27.18330 285 PRO A CA 1
ATOM 1551 C C . PRO A 1 223 ? 99.35600 2.35400 95.17300 1.000 40.90330 285 PRO A C 1
ATOM 1552 O O . PRO A 1 223 ? 99.88300 1.88200 96.18800 1.000 43.46330 285 PRO A O 1
ATOM 1556 N N . VAL A 1 224 ? 100.00100 3.19800 94.37100 1.000 40.71330 286 VAL A N 1
ATOM 1557 C CA . VAL A 1 224 ? 101.32300 3.71800 94.69800 1.000 44.58330 286 VAL A CA 1
ATOM 1558 C C . VAL A 1 224 ? 101.25400 5.23600 94.71800 1.000 42.60330 286 VAL A C 1
ATOM 1559 O O . VAL A 1 224 ? 100.52200 5.85500 93.93800 1.000 41.51330 286 VAL A O 1
ATOM 1563 N N . HIS A 1 225 ? 102.02200 5.83100 95.63000 1.000 39.71330 287 HIS A N 1
ATOM 1564 C CA . HIS A 1 225 ? 102.04600 7.27000 95.86000 1.000 42.69330 287 HIS A CA 1
ATOM 1565 C C . HIS A 1 225 ? 100.63800 7.83200 96.04400 1.000 42.85330 287 HIS A C 1
ATOM 1566 O O . HIS A 1 225 ? 100.16100 8.59600 95.19600 1.000 45.02330 287 HIS A O 1
ATOM 1573 N N . PRO A 1 226 ? 99.94000 7.47900 97.12600 1.000 35.88330 288 PRO A N 1
ATOM 1574 C CA . PRO A 1 226 ? 98.60800 8.05100 97.35000 1.000 33.42330 288 PRO A CA 1
ATOM 1575 C C . PRO A 1 226 ? 98.69900 9.54900 97.59900 1.000 39.77330 288 PRO A C 1
ATOM 1576 O O . PRO A 1 226 ? 99.68300 10.05700 98.14300 1.000 42.07330 288 PRO A O 1
ATOM 1580 N N . ARG A 1 227 ? 97.66300 10.26100 97.16300 1.000 34.30330 289 ARG A N 1
ATOM 1581 C CA . ARG A 1 227 ? 97.64200 11.72000 97.23200 1.000 45.32330 289 ARG A CA 1
ATOM 1582 C C . ARG A 1 227 ? 97.19300 12.18500 98.62000 1.000 36.92330 289 ARG A C 1
ATOM 1583 O O . ARG A 1 227 ? 96.17700 12.85900 98.79300 1.000 38.47330 289 ARG A O 1
ATOM 1591 N N . CYS A 1 228 ? 97.99900 11.82000 99.62200 1.000 36.21330 290 CYS A N 1
ATOM 1592 C CA . CYS A 1 228 ? 97.65700 12.12500 101.00900 1.000 36.29330 290 CYS A CA 1
ATOM 1593 C C . CYS A 1 228 ? 97.65300 13.62400 101.27700 1.000 39.13330 290 CYS A C 1
ATOM 1594 O O . CYS A 1 228 ? 96.90100 14.09600 102.13700 1.000 37.21330 290 CYS A O 1
ATOM 1597 N N . HIS A 1 229 ? 98.48500 14.38400 100.56000 1.000 50.55330 291 HIS A N 1
ATOM 1598 C CA . HIS A 1 229 ? 98.53100 15.82700 100.76700 1.000 49.26330 291 HIS A CA 1
ATOM 1599 C C . HIS A 1 229 ? 97.20100 16.48400 100.42700 1.000 50.49330 291 HIS A C 1
ATOM 1600 O O . HIS A 1 229 ? 96.84000 17.50200 101.02900 1.000 60.65330 291 HIS A O 1
ATOM 1607 N N . ALA A 1 230 ? 96.45900 15.91900 99.47300 1.000 46.21330 292 ALA A N 1
ATOM 1608 C CA . ALA A 1 230 ? 95.15900 16.44200 99.07400 1.000 49.59330 292 ALA A CA 1
ATOM 1609 C C . ALA A 1 230 ? 94.01000 15.55900 99.54900 1.000 47.54330 292 ALA A C 1
ATOM 1610 O O . ALA A 1 230 ? 92.93200 15.57400 98.94800 1.000 48.75330 292 ALA A O 1
ATOM 1612 N N . CYS A 1 231 ? 94.21900 14.79200 100.61600 1.000 45.48330 293 CYS A N 1
ATOM 1613 C CA . CYS A 1 231 ? 93.21000 13.89400 101.16000 1.000 47.28330 293 CYS A CA 1
ATOM 1614 C C . CYS A 1 231 ? 92.71300 14.43600 102.49200 1.000 42.43330 293 CYS A C 1
ATOM 1615 O O . CYS A 1 231 ? 93.51700 14.80300 103.35600 1.000 41.89330 293 CYS A O 1
ATOM 1618 N N . LEU A 1 232 ? 91.38900 14.47800 102.65800 1.000 33.92330 294 LEU A N 1
ATOM 1619 C CA . LEU A 1 232 ? 90.79300 14.99000 103.88700 1.000 40.03330 294 LEU A CA 1
ATOM 1620 C C . LEU A 1 232 ? 91.01000 14.07200 105.08300 1.000 43.86330 294 LEU A C 1
ATOM 1621 O O . LEU A 1 232 ? 90.66000 14.45600 106.20400 1.000 48.56330 294 LEU A O 1
ATOM 1626 N N . ASN A 1 233 ? 91.56800 12.88000 104.87800 1.000 45.24330 295 ASN A N 1
ATOM 1627 C CA . ASN A 1 233 ? 91.76900 11.91300 105.94700 1.000 41.41330 295 ASN A CA 1
ATOM 1628 C C . ASN A 1 233 ? 93.19500 11.89600 106.47900 1.000 31.47330 295 ASN A C 1
ATOM 1629 O O . ASN A 1 233 ? 93.51200 11.05300 107.32300 1.000 32.25330 295 ASN A O 1
ATOM 1634 N N . GLN A 1 234 ? 94.05700 12.80500 106.01400 1.000 35.37330 296 GLN A N 1
ATOM 1635 C CA . GLN A 1 234 ? 95.47200 12.72700 106.36900 1.000 37.50330 296 GLN A CA 1
ATOM 1636 C C . GLN A 1 234 ? 95.68200 12.81300 107.87700 1.000 34.04330 296 GLN A C 1
ATOM 1637 O O . GLN A 1 234 ? 96.46600 12.04400 108.44500 1.000 35.73330 296 GLN A O 1
ATOM 1643 N N . ALA A 1 235 ? 94.98600 13.73300 108.54600 1.000 35.95330 297 ALA A N 1
ATOM 1644 C CA . ALA A 1 235 ? 95.12100 13.85200 109.99300 1.000 33.83330 297 ALA A CA 1
ATOM 1645 C C . ALA A 1 235 ? 94.50800 12.67600 110.74200 1.000 38.96330 297 ALA A C 1
ATOM 1646 O O . ALA A 1 235 ? 94.75900 12.53300 111.94400 1.000 38.86330 297 ALA A O 1
ATOM 1648 N N . LEU A 1 236 ? 93.72100 11.83500 110.06900 1.000 32.63330 298 LEU A N 1
ATOM 1649 C CA . LEU A 1 236 ? 93.07000 10.69600 110.70000 1.000 37.90330 298 LEU A CA 1
ATOM 1650 C C . LEU A 1 236 ? 93.52000 9.35400 110.14100 1.000 31.88330 298 LEU A C 1
ATOM 1651 O O . LEU A 1 236 ? 93.00700 8.31800 110.58000 1.000 30.21330 298 LEU A O 1
ATOM 1656 N N . CYS A 1 237 ? 94.45800 9.33300 109.19400 1.000 30.37330 299 CYS A N 1
ATOM 1657 C CA . CYS A 1 237 ? 94.83600 8.09600 108.52600 1.000 26.91330 299 CYS A CA 1
ATOM 1658 C C . CYS A 1 237 ? 96.09000 7.51900 109.15900 1.000 26.99330 299 CYS A C 1
ATOM 1659 O O . CYS A 1 237 ? 97.14100 8.17700 109.13400 1.000 26.43330 299 CYS A O 1
ATOM 1662 N N . PRO A 1 238 ? 96.03900 6.30700 109.71700 1.000 23.16330 300 PRO A 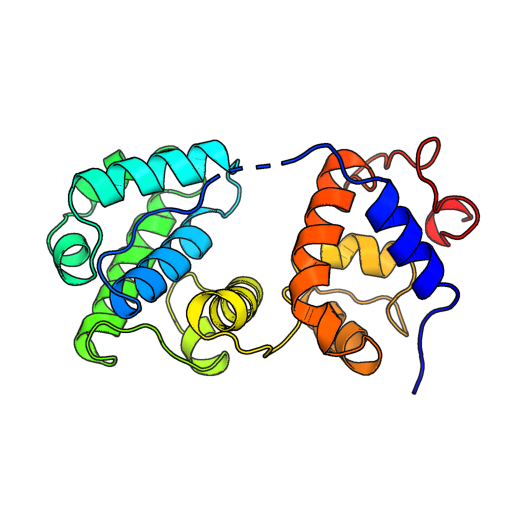N 1
ATOM 1663 C CA . PRO A 1 238 ? 97.25800 5.71500 110.29300 1.000 26.47330 300 PRO A CA 1
ATOM 1664 C C . PRO A 1 238 ? 98.37400 5.51300 109.28300 1.000 28.58330 300 PRO A C 1
ATOM 1665 O O . PRO A 1 238 ? 99.55200 5.59600 109.65300 1.000 27.20330 300 PRO A O 1
ATOM 1669 N N . ALA A 1 239 ? 98.04300 5.24900 108.01700 1.000 26.26330 301 ALA A N 1
ATOM 1670 C CA . ALA A 1 239 ? 99.08000 5.09100 107.00200 1.000 27.91330 301 ALA A CA 1
ATOM 1671 C C . ALA A 1 239 ? 99.79600 6.40800 106.73500 1.000 28.44330 301 ALA A C 1
ATOM 1672 O O . ALA A 1 239 ? 101.02200 6.43400 106.56900 1.000 28.86330 301 ALA A O 1
ATOM 1674 N N . ALA A 1 240 ? 99.05000 7.51500 106.69200 1.000 28.22330 302 ALA A N 1
ATOM 1675 C CA . ALA A 1 240 ? 99.66800 8.81100 106.43600 1.000 27.48330 302 ALA A CA 1
ATOM 1676 C C . ALA A 1 240 ? 100.46100 9.30700 107.63700 1.000 36.90330 302 ALA A C 1
ATOM 1677 O O . ALA A 1 240 ? 101.39100 10.10500 107.47600 1.000 32.46330 302 ALA A O 1
ATOM 1679 N N . GLN A 1 241 ? 100.11700 8.85300 108.84000 1.000 26.92330 303 GLN A N 1
ATOM 1680 C CA . GLN A 1 241 ? 100.79600 9.30800 110.04400 1.000 34.58330 303 GLN A CA 1
ATOM 1681 C C . GLN A 1 241 ? 102.00600 8.45900 110.41000 1.000 34.63330 303 GLN A C 1
ATOM 1682 O O . GLN A 1 241 ? 102.71200 8.79900 111.36500 1.000 31.00330 303 GLN A O 1
ATOM 1688 N N . GLY A 1 242 ? 102.26700 7.38000 109.68100 1.000 33.74330 304 GLY A N 1
ATOM 1689 C CA . GLY A 1 242 ? 103.39900 6.52200 109.97800 1.000 33.06330 304 GLY A CA 1
ATOM 1690 C C . GLY A 1 242 ? 103.87900 5.71200 108.79000 1.000 37.74330 304 GLY A C 1
ATOM 1691 O O . GLY A 1 242 ? 104.63300 4.75300 108.94800 1.000 45.23330 304 GLY A O 1
#

Sequence (215 aa):
VWEPQDWQQQLVNIRAMRNKKTELNFSSPKVRRYQVLLSLMLSSQTKDQVTAGAMQRLRARGLTVDSILQTDDATLGKLIYPVGFWRSKVKYIKQTSAILQQHYGGDIPASVAELVALPGVGPKMAHLAMAVAWGTVSGIAVDTTHVHRIANRLRWTKKATKSPEETRAALEEWLPRELWHEINGLLVGFGQQTCLPVHPRCHACLNQALCPAAQG

GO terms:
  GO:0005634 nucleus (C, EXP)
  GO:0005739 mitochondrion (C, EXP)
  GO:0004519 endonuclease activity (F, TAS)
  GO:0140078 class I DNA-(apurinic or apyrimidinic site) endonuclease activity (F, IDA)
  GO:0005739 mitochondrion (C, HTP)
  GO:0000703 oxidized pyrimidine nucleobase lesion DNA N-glycosylase activity (F, TAS)
  GO:0005654 nucleoplasm (C, TAS)
  GO:0045008 depyrimidination (P, TAS)
  GO:0008534 oxidized purine nucleobase lesion DNA N-glycosylase activity (F, TAS)
  GO:0005634 nucleus (C, IDA)
  GO:0003684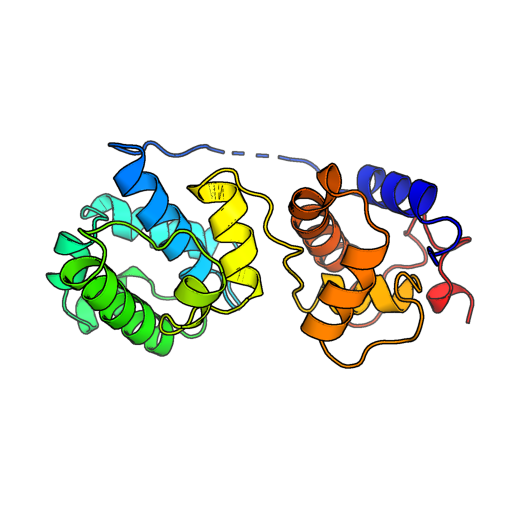 damaged DNA binding (F, IDA)
  GO:0003690 double-stranded DNA binding (F, IDA)
  GO:0003906 DNA-(apurinic or apyrimidinic site) endonuclease activity (F, IDA)
  GO:0006285 base-excision repair, AP site formation (P, IDA)
  GO:0006289 nucleotide-excision repair (P, IDA)
  GO:0019104 DNA N-glycosylase activity (F, IDA)
  GO:0140078 class I DNA-(apurinic or apyrimidinic site) endonuclease activity (F, EXP)
  GO:0005515 protein binding (F, IPI)

InterPro domains:
  IPR000445 Helix-hairpin-helix motif [PF00633] (192-215)
  IPR003265 HhH-GPD domain [PF00730] (127-263)
  IPR003265 HhH-GPD domain [SM00478] (130-280)
  IPR003265 HhH-GPD domain [cd00056] (122-278)
  IPR003651 Endonuclease III-like, iron-sulphur cluster loop motif [SM00525] (281-301)
  IPR004036 Endonuclease III-like, conserved site-2 [PS01155] (194-223)
  IPR011257 DNA glycosylase [SSF48150] (91-301)
  IPR023170 Helix-hairpin-helix, base-excision DNA repair, C-terminal [G3DSA:1.10.1670.10] (221-303)
  IPR030841 Endonuclease III-like protein 1 [MF_03183] (80-304)

Nearest PDB structures (foldseek):
  7rdt-assembly1_A  TM=1.005E+00  e=4.815E-38  Homo sapiens
  7rds-assembly1_A  TM=5.367E-01  e=8.743E-31  Homo sapiens
  1orp-assembly1_A  TM=8.841E-01  e=5.635E-13  Geobacillus stearothermophilus
  2abk-assembly1_A  TM=8.330E-01  e=4.796E-13  Escherichia coli
  1kea-assembly1_A  TM=8.333E-01  e=1.508E-10  Methanothermobacter thermautotrophicus

Foldseek 3Di:
DDFAPPVVVQVVLLVVPFDDDDDDDDPDLQQVLLLLLLLLLQPPPFDSVLSVQLSVLCVVQPDFLVVLLVQDLVRNLVSSPPGPPSSQSSVQSNQQSVCCVPPVVRGADQDQVRQCVGRRGHSLSSQLSNCPSVVDRPWARFDPQNLVQCQQQVRFVDRDDDRVNVGVRNVVPPDSVCRNVVVVSSVSCCVPAVDPPPGNLVPGPCLVRTPNNVD

Secondary structure (DSSP, 8-state):
----TTHHHHHHHHHHH-----PPP-SSHHHHHHHHHHHHHH-TT--HHHHHHHHHHHHHH--SHHHHHTS-HHHHHHHHTTSTTHHHHHHHHHHHHHHHHHHSTTS--SSHHHHTTSTT--HHHHHHHHHHHH---------HHHHHHHHHTT-SSS--SSHHHHHHHHHTTS-GGGTTHHHHHHHHHHHHTS-SSS--GGG-TTGGG-HHHH-

Organism: Homo sapiens (NCBI:txid9606)

B-factor: mean 29.49, std 15.71, range [6.96, 123.62]

Radius of gyration: 18.73 Å; Cα contacts (8 Å, |Δi|>4): 274; chains: 1; bounding box: 42×42×52 Å